Protein AF-A0A160VSU5-F1 (afdb_monomer_lite)

Secondary structure (DSSP, 8-state):
-HHHHHHHHHHHHHHHHHHHHHHHHHHHHHHHHHHS-PPP-TTHHHHHHHHHHHHHHHHHHHHTSSSHHHHHHHHHHHHHHHHHHHHHHHHHHHHHHHHHTTTSTTTHHHHHHHHHHHHHHHHHHHHHHHHHHHH---HHHHHHHHHHHHHHHTTHHHHTT-TT---TT-HHHHHHHHHHHHHHHHHHHHHHHHHH-TTSS--

pLDDT: mean 70.02, std 12.75, range [43.47, 95.31]

Sequence (203 aa):
MIRELLLLILLYSFKLIISLFGFMVRIFLIPLKKTIDLPENRRKTIEALIEIVRYILAVILAVKISGILRAFLVFLGFNSGVSLGKRTIYSAHDISVLRKHREDKLLGPFAALSTVMTIVEVSIFVALTLASKVLTPSTTILHYWILGLAYGVAYLAVSYGNLGVLQRNSLFLLIFFGIKTGKAKAEEVSQRLSRKLPGLFLR

Foldseek 3Di:
DVLLVVLVVVLVVVVVVVVVVLVVLVVVCVVLLVLFDFAAQPCVVVVVVLVVVQQVVLQVLLVPDPDPVVSVLLSVLLQLLLVLLLLLLQLVLQLVVLVVVPPPVVSVVLSVVSVVVNVVVSVVSVVSVVVSCVVPVPPSSVVSNPVSNVSSPVCNVRSVPTSNSHPSSSPSVSVVRSVVSVVVVVVVVVVVVCVVCVPPPPD

Organism: NCBI:txid54262

Structure (mmCIF, N/CA/C/O backbone):
data_AF-A0A160VSU5-F1
#
_entry.id   AF-A0A160VSU5-F1
#
loop_
_atom_site.group_PDB
_atom_site.id
_atom_site.type_symbol
_atom_site.label_atom_id
_atom_site.label_alt_id
_atom_site.label_comp_id
_atom_site.label_asym_id
_atom_site.label_entity_id
_atom_site.label_seq_id
_atom_site.pdbx_PDB_ins_code
_atom_site.Cartn_x
_atom_site.Cartn_y
_atom_site.Cartn_z
_atom_site.occupancy
_atom_site.B_iso_or_equiv
_atom_site.auth_seq_id
_atom_site.auth_comp_id
_atom_site.auth_asym_id
_atom_site.auth_atom_id
_atom_site.pdbx_PDB_model_num
ATOM 1 N N . MET A 1 1 ? -1.509 2.640 33.023 1.00 53.53 1 MET A N 1
ATOM 2 C CA . MET A 1 1 ? -1.265 3.891 32.265 1.00 53.53 1 MET A CA 1
ATOM 3 C C . MET A 1 1 ? 0.166 4.048 31.737 1.00 53.53 1 MET A C 1
ATOM 5 O O . MET A 1 1 ? 0.338 4.270 30.545 1.00 53.53 1 MET A O 1
ATOM 9 N N . ILE A 1 2 ? 1.203 3.957 32.583 1.00 57.09 2 ILE A N 1
ATOM 10 C CA . ILE A 1 2 ? 2.611 4.139 32.157 1.00 57.09 2 ILE A CA 1
ATOM 11 C C . ILE A 1 2 ? 3.061 3.054 31.165 1.00 57.09 2 ILE A C 1
ATOM 13 O O . ILE A 1 2 ? 3.771 3.339 30.204 1.00 57.09 2 ILE A O 1
ATOM 17 N N . ARG A 1 3 ? 2.595 1.814 31.358 1.00 51.91 3 ARG A N 1
ATOM 18 C CA . ARG A 1 3 ? 2.920 0.671 30.497 1.00 51.91 3 ARG A CA 1
ATOM 19 C C . ARG A 1 3 ? 2.325 0.817 29.093 1.00 51.91 3 ARG A C 1
ATOM 21 O O . ARG A 1 3 ? 3.021 0.570 28.115 1.00 51.91 3 ARG A O 1
ATOM 28 N N . GLU A 1 4 ? 1.072 1.261 28.982 1.00 52.03 4 GLU A N 1
ATOM 29 C CA . GLU A 1 4 ? 0.411 1.530 27.698 1.00 52.03 4 GLU A CA 1
ATOM 30 C C . GLU A 1 4 ? 1.092 2.686 26.953 1.00 52.03 4 GLU A C 1
ATOM 32 O O . GLU A 1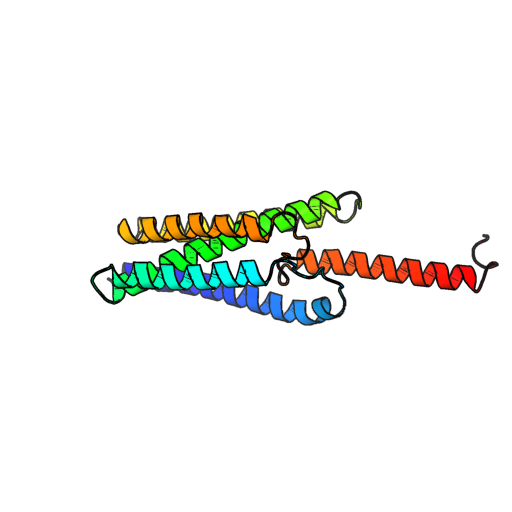 4 ? 1.248 2.631 25.733 1.00 52.03 4 GLU A O 1
ATOM 37 N N . LEU A 1 5 ? 1.553 3.704 27.687 1.00 58.12 5 LEU A N 1
ATOM 38 C CA . LEU A 1 5 ? 2.245 4.863 27.124 1.00 58.12 5 LEU A CA 1
ATOM 39 C C . LEU A 1 5 ? 3.633 4.493 26.573 1.00 58.12 5 LEU A C 1
ATOM 41 O O . LEU A 1 5 ? 3.959 4.847 25.442 1.00 58.12 5 LEU A O 1
ATOM 45 N N . LEU A 1 6 ? 4.413 3.705 27.322 1.00 63.56 6 LEU A N 1
ATOM 46 C CA . LEU A 1 6 ? 5.709 3.166 26.883 1.00 63.56 6 LEU A CA 1
ATOM 47 C C . LEU A 1 6 ? 5.585 2.316 25.615 1.00 63.56 6 LEU A C 1
ATOM 49 O O . LEU A 1 6 ? 6.428 2.391 24.724 1.00 63.56 6 LEU A O 1
ATOM 53 N N . LEU A 1 7 ? 4.509 1.541 25.505 1.00 59.22 7 LEU A N 1
ATOM 54 C CA . LEU A 1 7 ? 4.263 0.694 24.343 1.00 59.22 7 LEU A CA 1
ATOM 55 C C . LEU A 1 7 ? 3.821 1.472 23.116 1.00 59.22 7 LEU A C 1
ATOM 57 O O . LEU A 1 7 ? 4.278 1.173 22.016 1.00 59.22 7 LEU A O 1
ATOM 61 N N . LEU A 1 8 ? 2.983 2.491 23.296 1.00 57.88 8 LEU A N 1
ATOM 62 C CA . LEU A 1 8 ? 2.662 3.429 22.226 1.00 57.88 8 LEU A CA 1
ATOM 63 C C . LEU A 1 8 ? 3.927 4.123 21.719 1.00 57.88 8 LEU A C 1
ATOM 65 O O . LEU A 1 8 ? 4.133 4.176 20.510 1.00 57.88 8 LEU A O 1
ATOM 69 N N . ILE A 1 9 ? 4.805 4.573 22.619 1.00 66.81 9 ILE A N 1
ATOM 70 C CA . ILE A 1 9 ? 6.084 5.193 22.254 1.00 66.81 9 ILE A CA 1
ATOM 71 C C . ILE A 1 9 ? 6.968 4.208 21.484 1.00 66.81 9 ILE A C 1
ATOM 73 O O . ILE A 1 9 ? 7.468 4.564 20.418 1.00 66.81 9 ILE A O 1
ATOM 77 N N . LEU A 1 10 ? 7.125 2.968 21.959 1.00 68.75 10 LEU A N 1
ATOM 78 C CA . LEU A 1 10 ? 7.919 1.935 21.283 1.00 68.75 10 LEU A CA 1
ATOM 79 C C . LEU A 1 10 ? 7.371 1.631 19.876 1.00 68.75 10 LEU A C 1
ATOM 81 O O . LEU A 1 10 ? 8.110 1.565 18.898 1.00 68.75 10 LEU A O 1
ATOM 85 N N . LEU A 1 11 ? 6.053 1.494 19.744 1.00 60.62 11 LEU A N 1
ATOM 86 C CA . LEU A 1 11 ? 5.414 1.145 18.476 1.00 60.62 11 LEU A CA 1
ATOM 87 C C . LEU A 1 11 ? 5.487 2.302 17.471 1.00 60.62 11 LEU A C 1
ATOM 89 O O . LEU A 1 11 ? 5.790 2.090 16.294 1.00 60.62 11 LEU A O 1
ATOM 93 N N . TYR A 1 12 ? 5.276 3.537 17.932 1.00 65.00 12 TYR A N 1
ATOM 94 C CA . TYR A 1 12 ? 5.434 4.722 17.093 1.00 65.00 12 TYR A CA 1
ATOM 95 C C . TYR A 1 12 ? 6.891 4.997 16.729 1.00 65.00 12 TYR A C 1
ATOM 97 O O . TYR A 1 12 ? 7.134 5.439 15.611 1.00 65.00 12 TYR A O 1
ATOM 105 N N . SER A 1 13 ? 7.857 4.689 17.596 1.00 68.44 13 SER A N 1
ATOM 106 C CA . SER A 1 13 ? 9.284 4.814 17.268 1.00 68.44 13 SER A CA 1
ATOM 107 C C . SER A 1 13 ? 9.728 3.764 16.248 1.00 68.44 13 SER A C 1
ATOM 109 O O . SER A 1 13 ? 10.373 4.130 15.269 1.00 68.44 13 SER A O 1
ATOM 111 N N . PHE A 1 14 ? 9.284 2.506 16.349 1.00 65.75 14 PHE A N 1
ATOM 112 C CA . PHE A 1 14 ? 9.489 1.523 15.273 1.00 65.75 14 PHE A CA 1
ATOM 113 C C . PHE A 1 14 ? 8.859 1.975 13.952 1.00 65.75 14 PHE A C 1
ATOM 115 O O . PHE A 1 14 ? 9.492 1.906 12.897 1.00 65.75 14 PHE A O 1
ATOM 122 N N . LYS A 1 15 ? 7.627 2.494 13.996 1.00 61.41 15 LYS A N 1
ATOM 123 C CA . LYS A 1 15 ? 6.953 3.033 12.810 1.00 61.41 15 LYS A CA 1
ATOM 124 C C . LYS A 1 15 ? 7.707 4.229 12.222 1.00 61.41 15 LYS A C 1
ATOM 126 O O . LYS A 1 15 ? 7.808 4.332 11.001 1.00 61.41 15 LYS A O 1
ATOM 131 N N . LEU A 1 16 ? 8.249 5.102 13.071 1.00 63.94 16 LEU A N 1
ATOM 132 C CA . LEU A 1 16 ? 9.075 6.239 12.675 1.00 63.94 16 LEU A CA 1
ATOM 133 C C . LEU A 1 16 ? 10.351 5.757 11.979 1.00 63.94 16 LEU A C 1
ATOM 135 O O . LEU A 1 16 ? 10.638 6.228 10.887 1.00 63.94 16 LEU A O 1
ATOM 139 N N . ILE A 1 17 ? 11.063 4.782 12.550 1.00 67.75 17 ILE A N 1
ATOM 140 C CA . ILE A 1 17 ? 12.290 4.214 11.970 1.00 67.75 17 ILE A CA 1
ATOM 141 C C . ILE A 1 17 ? 12.007 3.601 10.595 1.00 67.75 17 ILE A C 1
ATOM 143 O O . ILE A 1 17 ? 12.695 3.923 9.630 1.00 67.75 17 ILE A O 1
ATOM 147 N N . ILE A 1 18 ? 10.955 2.784 10.468 1.00 60.50 18 ILE A N 1
ATOM 148 C CA . ILE A 1 18 ? 10.550 2.197 9.179 1.00 60.50 18 ILE A CA 1
ATOM 149 C C . ILE A 1 18 ? 10.178 3.299 8.177 1.00 60.50 18 ILE A C 1
ATOM 151 O O . ILE A 1 18 ? 10.549 3.232 7.005 1.00 60.50 18 ILE A O 1
ATOM 155 N N . SER A 1 19 ? 9.468 4.337 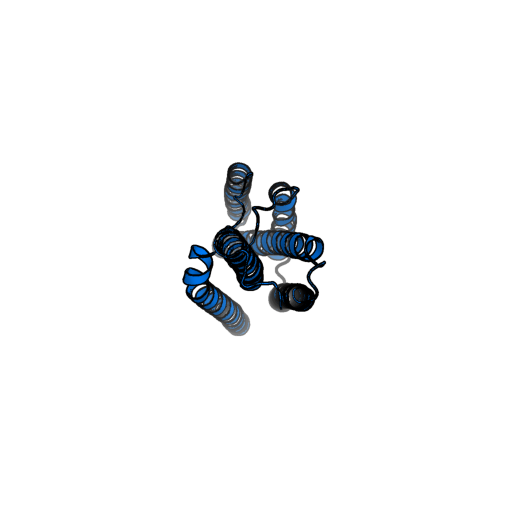8.626 1.00 55.44 19 SER A N 1
ATOM 156 C CA . SER A 1 19 ? 9.091 5.473 7.782 1.00 55.44 19 SER A CA 1
ATOM 157 C C . SER A 1 19 ? 10.307 6.280 7.319 1.00 55.44 19 SER A C 1
ATOM 159 O O . SER A 1 19 ? 10.370 6.656 6.150 1.00 55.44 19 SER A O 1
ATOM 161 N N . LEU A 1 20 ? 11.277 6.525 8.204 1.00 60.12 20 LEU A N 1
ATOM 162 C CA . LEU A 1 20 ? 12.527 7.226 7.903 1.00 60.12 20 LEU A CA 1
ATOM 163 C C . LEU A 1 20 ? 13.389 6.416 6.938 1.00 60.12 20 LEU A C 1
ATOM 165 O O . LEU A 1 20 ? 13.871 6.959 5.947 1.00 60.12 20 LEU A O 1
ATOM 169 N N . PHE A 1 21 ? 13.510 5.107 7.161 1.00 62.09 21 PHE A N 1
ATOM 170 C CA . PHE A 1 21 ? 14.204 4.210 6.243 1.00 62.09 21 PHE A CA 1
ATOM 171 C C . PHE A 1 21 ? 13.530 4.202 4.863 1.00 62.09 21 PHE A C 1
ATOM 173 O O . PHE A 1 21 ? 14.187 4.395 3.842 1.00 62.09 21 PHE A O 1
ATOM 180 N N . GLY A 1 22 ? 12.199 4.093 4.818 1.00 56.59 22 GLY A N 1
ATOM 181 C CA . GLY A 1 22 ? 11.431 4.187 3.576 1.00 56.59 22 GLY A CA 1
ATOM 182 C C . GLY A 1 22 ? 11.574 5.542 2.872 1.00 56.59 22 GLY A C 1
ATOM 183 O O . GLY A 1 22 ? 11.573 5.600 1.642 1.00 56.59 22 GLY A O 1
ATOM 184 N N . PHE A 1 23 ? 11.722 6.634 3.625 1.00 54.22 23 PHE A N 1
ATOM 185 C CA . PHE A 1 23 ? 11.984 7.969 3.089 1.00 54.22 23 PHE A CA 1
ATOM 186 C C . PHE A 1 23 ? 13.402 8.096 2.514 1.00 54.22 23 PHE A C 1
ATOM 188 O O . PHE A 1 23 ? 13.557 8.591 1.399 1.00 54.22 23 PHE A O 1
ATOM 195 N N . MET A 1 24 ? 14.420 7.572 3.202 1.00 57.94 24 MET A N 1
ATOM 196 C CA . MET A 1 24 ? 15.797 7.519 2.692 1.00 57.94 24 MET A CA 1
ATOM 197 C C . MET A 1 24 ? 15.884 6.711 1.396 1.00 57.94 24 MET A C 1
ATOM 199 O O . MET A 1 24 ? 16.458 7.177 0.412 1.00 57.94 24 MET A O 1
ATOM 203 N N . VAL A 1 25 ? 15.231 5.545 1.359 1.00 59.62 25 VAL A N 1
ATOM 204 C CA . VAL A 1 25 ? 15.109 4.728 0.146 1.00 59.62 25 VAL A CA 1
ATOM 205 C C . VAL A 1 25 ? 14.426 5.522 -0.972 1.00 59.62 25 VAL A C 1
ATOM 207 O O . VAL A 1 25 ? 14.903 5.503 -2.102 1.00 59.62 25 VAL A O 1
ATOM 210 N N . ARG A 1 26 ? 13.363 6.293 -0.689 1.00 58.09 26 ARG A N 1
ATOM 211 C CA . ARG A 1 26 ? 12.733 7.158 -1.707 1.00 58.09 26 ARG A CA 1
ATOM 212 C C . ARG A 1 26 ? 13.699 8.184 -2.281 1.00 58.09 26 ARG A C 1
ATOM 214 O O . ARG A 1 26 ? 13.686 8.338 -3.496 1.00 58.09 26 ARG A O 1
ATOM 221 N N . ILE A 1 27 ? 14.496 8.860 -1.450 1.00 64.06 27 ILE A N 1
ATOM 222 C CA . ILE A 1 27 ? 15.466 9.870 -1.903 1.00 64.06 27 ILE A CA 1
ATOM 223 C C . ILE A 1 27 ? 16.521 9.227 -2.805 1.00 64.06 27 ILE A C 1
ATOM 225 O O . ILE A 1 27 ? 16.746 9.703 -3.917 1.00 64.06 27 ILE A O 1
ATOM 229 N N . PHE A 1 28 ? 17.099 8.104 -2.373 1.00 61.34 28 PHE A N 1
ATOM 230 C CA . PHE A 1 28 ? 18.093 7.361 -3.153 1.00 61.34 28 PHE A CA 1
ATOM 231 C C . PHE A 1 28 ? 17.561 6.877 -4.507 1.00 61.34 28 PHE A C 1
ATOM 233 O O . PHE A 1 28 ? 18.313 6.743 -5.468 1.00 61.34 28 PHE A O 1
ATOM 240 N N . LEU A 1 29 ? 16.254 6.636 -4.602 1.00 59.72 29 LEU A N 1
ATOM 241 C CA . LEU A 1 29 ? 15.605 6.127 -5.806 1.00 59.72 29 LEU A CA 1
ATOM 242 C C . LEU A 1 29 ? 15.160 7.209 -6.799 1.00 59.72 29 LEU A C 1
ATOM 244 O O . LEU A 1 29 ? 14.802 6.866 -7.926 1.00 59.72 29 LEU A O 1
ATOM 248 N N . ILE A 1 30 ? 15.191 8.495 -6.429 1.00 66.50 30 ILE A N 1
ATOM 249 C CA . ILE A 1 30 ? 14.877 9.620 -7.331 1.00 66.50 30 ILE A CA 1
ATOM 250 C C . ILE A 1 30 ? 15.722 9.589 -8.620 1.00 66.50 30 ILE A C 1
ATOM 252 O O . ILE A 1 30 ? 15.123 9.661 -9.697 1.00 66.50 30 ILE A O 1
ATOM 256 N N . PRO A 1 31 ? 17.067 9.464 -8.567 1.00 62.53 31 PRO A N 1
ATOM 257 C CA . PRO A 1 31 ? 17.886 9.441 -9.778 1.00 62.53 31 PRO A CA 1
ATOM 258 C C . PRO A 1 31 ? 17.585 8.234 -10.672 1.00 62.53 31 PRO A C 1
ATOM 260 O O . PRO A 1 31 ? 17.442 8.417 -11.879 1.00 62.53 31 PRO A O 1
ATOM 263 N N . LEU A 1 32 ? 17.384 7.037 -10.098 1.00 60.00 32 LEU A N 1
ATOM 264 C CA . LEU A 1 32 ? 17.012 5.841 -10.868 1.00 60.00 32 LEU A CA 1
ATOM 265 C C . LEU A 1 32 ? 15.651 6.008 -11.557 1.00 60.00 32 LEU A C 1
ATOM 267 O O . LEU A 1 32 ? 15.475 5.597 -12.699 1.00 60.00 32 LEU A O 1
ATOM 271 N N . LYS A 1 33 ? 14.684 6.651 -10.896 1.00 61.12 33 LYS A N 1
ATOM 272 C CA . LYS A 1 33 ? 13.336 6.856 -11.447 1.00 61.12 33 LYS A CA 1
ATOM 273 C C . LYS A 1 33 ? 13.316 7.639 -12.755 1.00 61.12 33 LYS A C 1
ATOM 275 O O . LYS A 1 33 ? 12.422 7.419 -13.561 1.00 61.12 33 LYS A O 1
ATOM 280 N N . LYS A 1 34 ? 14.257 8.569 -12.946 1.00 62.91 34 LYS A N 1
ATOM 281 C CA . LYS A 1 34 ? 14.353 9.379 -14.171 1.00 62.91 34 LYS A CA 1
ATOM 282 C C . LYS A 1 34 ? 14.941 8.612 -15.351 1.00 62.91 34 LYS A C 1
ATOM 284 O O . LYS A 1 34 ? 14.746 9.025 -16.486 1.00 62.91 34 LYS A O 1
ATOM 289 N N . THR A 1 35 ? 15.688 7.543 -15.098 1.00 59.16 35 THR A N 1
ATOM 290 C CA . THR A 1 35 ? 16.434 6.820 -16.138 1.00 59.16 35 THR A CA 1
ATOM 291 C C . THR A 1 35 ? 15.681 5.615 -16.694 1.00 59.16 35 THR A C 1
ATOM 293 O O . THR A 1 35 ? 16.158 4.993 -17.642 1.00 59.16 35 THR A O 1
ATOM 296 N N . ILE A 1 36 ? 14.543 5.270 -16.092 1.00 62.53 36 ILE A N 1
ATOM 297 C CA . ILE A 1 36 ? 13.880 3.982 -16.257 1.00 62.53 36 ILE A CA 1
ATOM 298 C C . ILE A 1 36 ? 12.469 4.168 -16.809 1.00 62.53 36 ILE A C 1
ATOM 300 O O . ILE A 1 36 ? 11.640 4.822 -16.173 1.00 62.53 36 ILE A O 1
ATOM 304 N N . ASP A 1 37 ? 12.173 3.494 -17.922 1.00 64.25 37 ASP A N 1
ATOM 305 C CA . ASP A 1 37 ? 10.811 3.377 -18.441 1.00 64.25 37 ASP A CA 1
ATOM 306 C C . ASP A 1 37 ? 10.005 2.376 -17.604 1.00 64.25 37 ASP A C 1
ATOM 308 O O . ASP A 1 37 ? 10.095 1.155 -17.758 1.00 64.25 37 ASP A O 1
ATOM 312 N N . LEU A 1 38 ? 9.219 2.912 -16.669 1.00 67.00 38 LEU A N 1
ATOM 313 C CA . LEU A 1 38 ? 8.239 2.154 -15.895 1.00 67.00 38 LEU A CA 1
ATOM 314 C C . LEU A 1 38 ? 6.898 2.132 -16.643 1.00 67.00 38 LEU A C 1
ATOM 316 O O . LEU A 1 38 ? 6.410 3.198 -17.020 1.00 67.00 38 LEU A O 1
ATOM 320 N N . PRO A 1 39 ? 6.249 0.963 -16.791 1.00 68.69 39 PRO A N 1
ATOM 321 C CA . PRO A 1 39 ? 4.933 0.881 -17.415 1.00 68.69 39 PRO A CA 1
ATOM 322 C C . PRO A 1 39 ? 3.905 1.759 -16.684 1.00 68.69 39 PRO A C 1
ATOM 324 O O . PRO A 1 39 ? 3.888 1.846 -15.451 1.00 68.69 39 PRO A O 1
ATOM 327 N N . GLU A 1 40 ? 3.033 2.422 -17.443 1.00 72.62 40 GLU A N 1
ATOM 328 C CA . GLU A 1 40 ? 2.003 3.295 -16.881 1.00 72.62 40 GLU A CA 1
ATOM 329 C C . GLU A 1 40 ? 0.852 2.510 -16.241 1.00 72.62 40 GLU A C 1
ATOM 331 O O . GLU A 1 40 ? 0.404 1.474 -16.741 1.00 72.62 40 GLU A O 1
ATOM 336 N N . ASN A 1 41 ? 0.343 3.022 -15.115 1.00 78.44 41 ASN A N 1
ATOM 337 C CA . ASN A 1 41 ? -0.800 2.435 -14.423 1.00 78.44 41 ASN A CA 1
ATOM 338 C C . ASN A 1 41 ? -2.101 2.749 -15.178 1.00 78.44 41 ASN A C 1
ATOM 340 O O . ASN A 1 41 ? -2.661 3.838 -15.042 1.00 78.44 41 ASN A O 1
ATOM 344 N N . ARG A 1 42 ? -2.630 1.756 -15.899 1.00 80.25 42 ARG A N 1
ATOM 345 C CA . ARG A 1 42 ? -3.872 1.884 -16.682 1.00 80.25 42 ARG A CA 1
ATOM 346 C C . ARG A 1 42 ? -5.152 1.978 -15.845 1.00 80.25 42 ARG A C 1
ATOM 348 O O . ARG A 1 42 ? -6.192 2.359 -16.366 1.00 80.25 42 ARG A O 1
ATOM 355 N N . ARG A 1 43 ? -5.103 1.642 -14.551 1.00 84.19 43 ARG A N 1
ATOM 356 C CA . ARG A 1 43 ? -6.263 1.606 -13.637 1.00 84.19 43 ARG A CA 1
ATOM 357 C C . ARG A 1 43 ? -6.190 2.673 -12.542 1.00 84.19 43 ARG A C 1
ATOM 359 O O . ARG A 1 43 ? -6.786 2.508 -11.481 1.00 84.19 43 ARG A O 1
ATOM 366 N N . LYS A 1 44 ? -5.502 3.788 -12.804 1.00 84.06 44 LYS A N 1
ATOM 367 C CA . LYS A 1 44 ? -5.336 4.896 -11.847 1.00 84.06 44 LYS A CA 1
ATOM 368 C C . LYS A 1 44 ? -6.672 5.438 -11.320 1.00 84.06 44 LYS A C 1
ATOM 370 O O . LYS A 1 44 ? -6.786 5.727 -10.135 1.00 84.06 44 LYS A O 1
ATOM 375 N N . THR A 1 45 ? -7.695 5.516 -12.171 1.00 86.19 45 THR A N 1
ATOM 376 C CA . THR A 1 45 ? -9.042 5.967 -11.781 1.00 86.19 45 THR A CA 1
ATOM 377 C C . THR A 1 45 ? -9.719 4.998 -10.810 1.00 86.19 45 THR A C 1
ATOM 379 O O . THR A 1 45 ? -10.337 5.427 -9.841 1.00 86.19 45 THR A O 1
ATOM 382 N N . ILE A 1 46 ? -9.559 3.687 -11.024 1.00 86.75 46 ILE A N 1
ATOM 383 C CA . ILE A 1 46 ? -10.101 2.652 -10.130 1.00 86.75 46 ILE A CA 1
ATOM 384 C C . ILE A 1 46 ? -9.370 2.695 -8.785 1.00 86.75 46 ILE A C 1
ATOM 386 O O . ILE A 1 46 ? -10.005 2.628 -7.736 1.00 86.75 46 ILE A O 1
ATOM 390 N N . GLU A 1 47 ? -8.045 2.862 -8.805 1.00 87.69 47 GLU A N 1
ATOM 391 C CA . GLU A 1 47 ? -7.252 3.027 -7.584 1.00 87.69 47 GLU A CA 1
ATOM 392 C C . GLU A 1 47 ? -7.711 4.245 -6.770 1.00 87.69 47 GLU A C 1
ATOM 394 O O . GLU A 1 47 ? -7.913 4.126 -5.561 1.00 87.69 47 GLU A O 1
ATOM 399 N N . ALA A 1 48 ? -7.938 5.383 -7.433 1.00 88.44 48 ALA A N 1
ATOM 400 C CA . ALA A 1 48 ? -8.435 6.598 -6.793 1.00 88.44 48 ALA A CA 1
ATOM 401 C C . ALA A 1 48 ? -9.828 6.397 -6.178 1.00 88.44 48 ALA A C 1
ATOM 403 O O . ALA A 1 48 ? -10.062 6.809 -5.044 1.00 88.44 48 ALA A O 1
ATOM 404 N N . LEU A 1 49 ? -10.736 5.711 -6.881 1.00 91.94 49 LEU A N 1
ATOM 405 C CA . LEU A 1 49 ? -12.068 5.404 -6.361 1.00 91.94 49 LEU A CA 1
ATOM 406 C C . LEU A 1 49 ? -11.992 4.537 -5.094 1.00 91.94 49 LEU A C 1
ATOM 408 O O . LEU A 1 49 ? -12.620 4.862 -4.089 1.00 91.94 49 LEU A O 1
ATOM 412 N N . ILE A 1 50 ? -11.178 3.477 -5.110 1.00 91.69 50 ILE A N 1
ATOM 413 C CA . ILE A 1 50 ? -10.971 2.603 -3.943 1.00 91.69 50 ILE A CA 1
ATOM 414 C C . ILE A 1 50 ? -10.342 3.386 -2.779 1.00 91.69 50 ILE A C 1
ATOM 416 O O . ILE A 1 50 ? -10.685 3.148 -1.620 1.00 91.69 50 ILE A O 1
ATOM 420 N N . GLU A 1 51 ? -9.450 4.342 -3.045 1.00 91.25 51 GLU A N 1
ATOM 421 C CA . GLU A 1 51 ? -8.880 5.205 -2.003 1.00 91.25 51 GLU A CA 1
ATOM 422 C C . GLU A 1 51 ? -9.898 6.175 -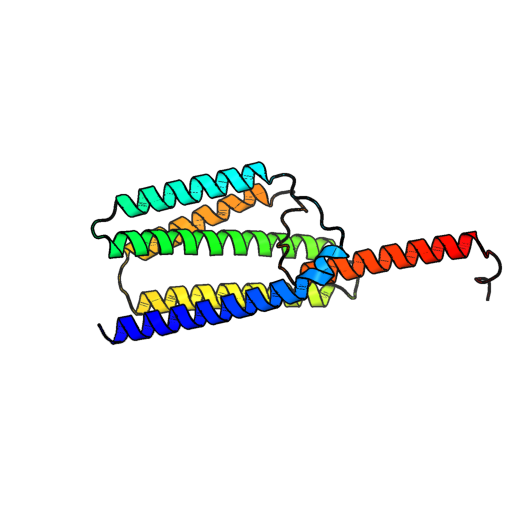1.398 1.00 91.25 51 GLU A C 1
ATOM 424 O O . GLU A 1 51 ? -9.911 6.356 -0.179 1.00 91.25 51 GLU A O 1
ATOM 429 N N . ILE A 1 52 ? -10.775 6.761 -2.211 1.00 93.38 52 ILE A N 1
ATOM 430 C CA . ILE A 1 52 ? -11.851 7.637 -1.731 1.00 93.38 52 ILE A CA 1
ATOM 431 C C . ILE A 1 52 ? -12.816 6.837 -0.852 1.00 93.38 52 ILE A C 1
ATOM 433 O O . ILE A 1 52 ? -13.078 7.216 0.291 1.00 93.38 52 ILE A O 1
ATOM 437 N N . VAL A 1 53 ? -13.280 5.685 -1.347 1.00 94.25 53 VAL A N 1
ATOM 438 C CA . VAL A 1 53 ? -14.196 4.794 -0.621 1.00 94.25 53 VAL A CA 1
ATOM 439 C C . VAL A 1 53 ? -13.580 4.344 0.707 1.00 94.25 53 VAL A C 1
ATOM 441 O O . VAL A 1 53 ? -14.265 4.361 1.729 1.00 94.25 53 VAL A O 1
ATOM 444 N N . ARG A 1 54 ? -12.271 4.055 0.742 1.00 94.38 54 ARG A N 1
ATOM 445 C CA . ARG A 1 54 ? -11.540 3.731 1.978 1.00 94.38 54 ARG A CA 1
ATOM 446 C C . ARG A 1 54 ? -11.709 4.812 3.041 1.00 94.38 54 ARG A C 1
ATOM 448 O O . ARG A 1 54 ? -12.024 4.490 4.183 1.00 94.38 54 ARG A O 1
ATOM 455 N N . TYR A 1 55 ? -11.444 6.072 2.698 1.00 93.19 55 TYR A N 1
ATOM 456 C CA . TYR A 1 55 ? -11.491 7.159 3.677 1.00 93.19 55 TYR A CA 1
ATOM 457 C C . TYR A 1 55 ? -12.915 7.439 4.150 1.00 93.19 55 TYR A C 1
ATOM 459 O O . TYR A 1 55 ? -13.118 7.648 5.345 1.00 93.19 55 TYR A O 1
ATOM 467 N N . ILE A 1 56 ? -13.897 7.357 3.250 1.00 95.31 56 ILE A N 1
ATOM 468 C CA . ILE A 1 56 ? -15.317 7.472 3.603 1.00 95.31 56 ILE A CA 1
ATOM 469 C C . ILE A 1 56 ? -15.701 6.379 4.608 1.00 95.31 56 ILE A C 1
ATOM 471 O O . ILE A 1 56 ? -16.227 6.687 5.677 1.00 95.31 56 ILE A O 1
ATOM 475 N N . LEU A 1 57 ? -15.370 5.114 4.323 1.00 94.25 57 LEU A N 1
ATOM 476 C CA . LEU A 1 57 ? -15.601 4.003 5.250 1.00 94.25 57 LEU A CA 1
ATOM 477 C C . LEU A 1 57 ? -14.896 4.226 6.589 1.00 94.25 57 LEU A C 1
ATOM 479 O O . LEU A 1 57 ? -15.520 4.064 7.631 1.00 94.25 57 LEU A O 1
ATOM 483 N N . ALA A 1 58 ? -13.631 4.643 6.584 1.00 92.00 58 ALA A N 1
ATOM 484 C CA . ALA A 1 58 ? -12.881 4.888 7.812 1.00 92.00 58 ALA A CA 1
ATOM 485 C C . ALA A 1 58 ? -13.559 5.934 8.714 1.00 92.00 58 ALA A C 1
ATOM 487 O O . ALA A 1 58 ? -13.637 5.735 9.926 1.00 92.00 58 ALA A O 1
ATOM 488 N N . VAL A 1 59 ? -14.070 7.024 8.129 1.00 94.06 59 VAL A N 1
ATOM 489 C CA . VAL A 1 59 ? -14.801 8.071 8.861 1.00 94.06 59 VAL A CA 1
ATOM 490 C C . VAL A 1 59 ? -16.134 7.538 9.385 1.00 94.06 59 VAL A C 1
ATOM 492 O O . VAL A 1 59 ? -16.425 7.706 10.567 1.00 94.06 59 VAL A O 1
ATOM 495 N N . ILE A 1 60 ? -16.913 6.835 8.555 1.00 94.50 60 ILE A N 1
ATOM 496 C CA . ILE A 1 60 ? -18.194 6.238 8.970 1.00 94.50 60 ILE A CA 1
ATOM 497 C C . ILE A 1 60 ? -17.996 5.288 10.157 1.00 94.50 60 ILE A C 1
ATOM 499 O O . ILE A 1 60 ? -18.760 5.327 11.120 1.00 94.50 60 ILE A O 1
ATOM 503 N N . LEU A 1 61 ? -16.970 4.436 10.106 1.00 91.69 61 LEU A N 1
ATOM 504 C CA . LEU A 1 61 ? -16.668 3.483 11.174 1.00 91.69 61 LEU A CA 1
ATOM 505 C C . LEU A 1 61 ? -16.211 4.198 12.455 1.00 91.69 61 LEU A C 1
ATOM 507 O O . LEU A 1 61 ? -16.580 3.775 13.547 1.00 91.69 61 LEU A O 1
ATOM 511 N N . ALA A 1 62 ? -15.460 5.296 12.335 1.00 88.75 62 ALA A N 1
ATOM 512 C CA . ALA A 1 62 ? -15.006 6.083 13.478 1.00 88.75 62 ALA A CA 1
ATOM 513 C C . ALA A 1 62 ? -16.157 6.818 14.187 1.00 88.75 62 ALA A C 1
ATOM 515 O O . ALA A 1 62 ? -16.227 6.789 15.412 1.00 88.75 62 ALA A O 1
ATOM 516 N N . VAL A 1 63 ? -17.085 7.425 13.436 1.00 92.75 63 VAL A N 1
ATOM 517 C CA . VAL A 1 63 ? -18.226 8.181 13.997 1.00 92.75 63 VAL A CA 1
ATOM 518 C C . VAL A 1 63 ? -19.217 7.272 14.737 1.00 92.75 63 VAL A C 1
ATOM 520 O O . VAL A 1 63 ? -19.875 7.710 15.675 1.00 92.75 63 VAL A O 1
ATOM 523 N N . LYS A 1 64 ? -19.291 5.984 14.375 1.00 89.81 64 LYS A N 1
ATOM 524 C CA . LYS A 1 64 ? -20.135 4.988 15.062 1.00 89.81 64 LYS A CA 1
ATOM 525 C C . LYS A 1 64 ? -19.632 4.589 16.454 1.00 89.81 64 LYS A C 1
ATOM 527 O O . LYS A 1 64 ? -20.325 3.857 17.158 1.00 89.81 64 LYS A O 1
ATOM 532 N N . ILE A 1 65 ? -18.434 5.016 16.848 1.00 85.75 65 ILE A N 1
ATOM 533 C CA . ILE A 1 65 ? -17.805 4.627 18.109 1.00 85.75 65 ILE A CA 1
ATOM 534 C C . ILE A 1 65 ? -17.866 5.784 19.098 1.00 85.75 65 ILE A C 1
ATOM 536 O O . ILE A 1 65 ? -17.451 6.902 18.802 1.00 85.75 65 ILE A O 1
ATOM 540 N N . SER A 1 66 ? -18.347 5.500 20.308 1.00 83.75 66 SER A N 1
ATOM 541 C CA . SER A 1 66 ? -18.371 6.483 21.384 1.00 83.75 66 SER A CA 1
ATOM 542 C C . SER A 1 66 ? -16.963 6.760 21.924 1.00 83.75 66 SER A C 1
ATOM 544 O O . SER A 1 66 ? -16.163 5.853 22.180 1.00 83.75 66 SER A O 1
ATOM 546 N N . GLY A 1 67 ? -16.675 8.047 22.122 1.00 83.06 67 GLY A N 1
ATOM 547 C CA . GLY A 1 67 ? -15.404 8.537 22.648 1.00 83.06 67 GLY A CA 1
ATOM 548 C C . GLY A 1 67 ? -14.385 8.867 21.556 1.00 83.06 67 GLY A C 1
ATOM 549 O O . GLY A 1 67 ? -13.974 8.010 20.775 1.00 83.06 67 GLY A O 1
ATOM 550 N N . ILE A 1 68 ? -13.910 10.114 21.574 1.00 80.56 68 ILE A N 1
ATOM 551 C CA . ILE A 1 68 ? -12.991 10.691 20.576 1.00 80.56 68 ILE A CA 1
ATOM 552 C C . ILE A 1 68 ? -11.724 9.841 20.413 1.00 80.56 68 ILE A C 1
ATOM 554 O O . ILE A 1 68 ? -11.316 9.532 19.295 1.00 80.56 68 ILE A O 1
ATOM 558 N N . LEU A 1 69 ? -11.128 9.395 21.524 1.00 73.69 69 LEU A N 1
ATOM 559 C CA . LEU A 1 69 ? -9.911 8.584 21.490 1.00 73.69 69 LEU A CA 1
ATOM 560 C C . LEU A 1 69 ? -10.144 7.216 20.829 1.00 73.69 69 LEU A C 1
ATOM 562 O O . LEU A 1 69 ? -9.320 6.758 20.041 1.00 73.69 69 LEU A O 1
ATOM 566 N N . ARG A 1 70 ? -11.277 6.563 21.114 1.00 73.62 70 ARG A N 1
ATOM 567 C CA . ARG A 1 70 ? -11.615 5.261 20.518 1.00 73.62 70 ARG A CA 1
ATOM 568 C C . ARG A 1 70 ? -11.941 5.401 19.035 1.00 73.62 70 ARG A C 1
ATOM 570 O O . ARG A 1 70 ? -11.452 4.598 18.246 1.00 73.62 70 ARG A O 1
ATOM 577 N N . ALA A 1 71 ? -12.688 6.437 18.655 1.00 80.62 71 ALA A N 1
ATOM 578 C CA . ALA A 1 71 ? -12.963 6.769 17.260 1.00 80.62 71 ALA A CA 1
ATOM 579 C C . ALA A 1 71 ? -11.662 6.985 16.466 1.00 80.62 71 ALA A C 1
ATOM 581 O O . ALA A 1 71 ? -11.483 6.408 15.392 1.00 80.62 71 ALA A O 1
ATOM 582 N N . PHE A 1 72 ? -10.707 7.729 17.034 1.00 75.12 72 PHE A N 1
ATOM 583 C CA . PHE A 1 72 ? -9.396 7.948 16.422 1.00 75.12 72 PHE A CA 1
ATOM 584 C C . PHE A 1 72 ? -8.596 6.647 16.262 1.00 75.12 72 PHE A C 1
ATOM 586 O O . PHE A 1 72 ? -8.034 6.381 15.199 1.00 75.12 72 PHE A O 1
ATOM 593 N N . LEU A 1 73 ? -8.584 5.786 17.284 1.00 75.38 73 LEU A N 1
ATOM 594 C CA . LEU A 1 73 ? -7.913 4.485 17.213 1.00 75.38 73 LEU A CA 1
ATOM 595 C C . LEU A 1 73 ? -8.556 3.543 16.188 1.00 75.38 73 LEU A C 1
ATOM 597 O O . LEU A 1 73 ? -7.840 2.807 15.513 1.00 75.38 73 LEU A O 1
ATOM 601 N N . VAL A 1 74 ? -9.879 3.579 16.033 1.00 82.94 74 VAL A N 1
ATOM 602 C CA . VAL A 1 74 ? -10.603 2.808 15.012 1.00 82.94 74 VAL A CA 1
ATOM 603 C C . VAL A 1 74 ? -10.271 3.309 13.610 1.00 82.94 74 VAL A C 1
ATOM 605 O O . VAL A 1 74 ? -9.939 2.500 12.741 1.00 82.94 74 VAL A O 1
ATOM 608 N N . PHE A 1 75 ? -10.259 4.629 13.408 1.00 84.31 75 PHE A N 1
ATOM 609 C CA . PHE A 1 75 ? -9.835 5.242 12.150 1.00 84.31 75 PHE A CA 1
ATOM 610 C C . PHE A 1 75 ? -8.411 4.817 11.766 1.00 84.31 75 PHE A C 1
ATOM 612 O O . PHE A 1 75 ? -8.161 4.393 10.633 1.00 84.31 75 PHE A O 1
ATOM 619 N N . LEU A 1 76 ? -7.471 4.893 12.712 1.00 78.94 76 LEU A N 1
ATOM 620 C CA . LEU A 1 76 ? -6.086 4.483 12.491 1.00 78.94 76 LEU A CA 1
ATOM 621 C C . LEU A 1 76 ? -5.954 2.973 12.275 1.00 78.94 76 LEU A C 1
ATOM 623 O O . LEU A 1 76 ? -5.209 2.552 11.391 1.00 78.94 76 LEU A O 1
ATOM 627 N N . GLY A 1 77 ? -6.673 2.165 13.054 1.00 78.69 77 GLY A N 1
ATOM 628 C CA . GLY A 1 77 ? -6.670 0.708 12.958 1.00 78.69 77 GLY A CA 1
ATOM 629 C C . GLY A 1 77 ? -7.138 0.237 11.586 1.00 78.69 77 GLY A C 1
ATOM 630 O O . GLY A 1 77 ? -6.416 -0.496 10.912 1.00 78.69 77 GLY A O 1
ATOM 631 N N . PHE A 1 78 ? -8.287 0.731 11.123 1.00 87.12 78 PHE A N 1
ATOM 632 C CA . PHE A 1 78 ? -8.808 0.418 9.795 1.00 87.12 78 PHE A CA 1
ATOM 633 C C . PHE A 1 78 ? -7.831 0.835 8.687 1.00 87.12 78 PHE A C 1
ATOM 635 O O . PHE A 1 78 ? -7.419 0.001 7.882 1.00 87.12 78 PHE A O 1
ATOM 642 N N . ASN A 1 79 ? -7.378 2.096 8.672 1.00 84.62 79 ASN A N 1
ATOM 643 C CA . ASN A 1 79 ? -6.461 2.585 7.633 1.00 84.62 79 ASN A CA 1
ATOM 644 C C . ASN A 1 79 ? -5.108 1.858 7.633 1.00 84.62 79 ASN A C 1
ATOM 646 O O . ASN A 1 79 ? -4.521 1.640 6.568 1.00 84.62 79 ASN A O 1
ATOM 650 N N . SER A 1 80 ? -4.613 1.469 8.810 1.00 77.81 80 SER A N 1
ATOM 651 C CA . SER A 1 80 ? -3.410 0.647 8.956 1.00 77.81 80 SER A CA 1
ATOM 652 C C . SER A 1 80 ? -3.607 -0.735 8.328 1.00 77.81 80 SER A C 1
ATOM 654 O O . SER A 1 80 ? -2.784 -1.152 7.512 1.00 77.81 80 SER A O 1
ATOM 656 N N . GLY A 1 81 ? -4.731 -1.399 8.623 1.00 80.75 81 GLY A N 1
ATOM 657 C CA . GLY A 1 81 ? -5.096 -2.681 8.019 1.00 80.75 81 GLY A CA 1
ATOM 658 C C . GLY A 1 81 ? -5.176 -2.601 6.494 1.00 80.75 81 GLY A C 1
ATOM 659 O O . GLY A 1 81 ? -4.541 -3.397 5.803 1.00 80.75 81 GLY A O 1
ATOM 660 N N . VAL A 1 82 ? -5.861 -1.582 5.958 1.00 88.44 82 VAL A N 1
ATOM 661 C CA . VAL A 1 82 ? -5.959 -1.364 4.502 1.00 88.44 82 VAL A CA 1
ATOM 662 C C . VAL A 1 82 ? -4.590 -1.144 3.875 1.00 88.44 82 VAL A C 1
ATOM 664 O O . VAL A 1 82 ? -4.299 -1.693 2.815 1.00 88.44 82 VAL A O 1
ATOM 667 N N . SER A 1 83 ? -3.738 -0.345 4.519 1.00 81.56 83 SER A N 1
ATOM 668 C CA . SER A 1 83 ? -2.393 -0.058 4.016 1.00 81.56 83 SER A CA 1
ATOM 669 C C . SER A 1 83 ? -1.539 -1.320 3.952 1.00 81.56 83 SER A C 1
ATOM 671 O O . SER A 1 83 ? -0.836 -1.520 2.962 1.00 81.56 83 SER A O 1
ATOM 673 N N . LEU A 1 84 ? -1.634 -2.189 4.966 1.00 77.88 84 LEU A N 1
ATOM 674 C CA . LEU A 1 84 ? -0.954 -3.479 4.960 1.00 77.88 84 LEU A CA 1
ATOM 675 C C . LEU A 1 84 ? -1.491 -4.375 3.840 1.00 77.88 84 LEU A C 1
ATOM 677 O O . LEU A 1 84 ? -0.701 -4.850 3.033 1.00 77.88 84 LEU A O 1
ATOM 681 N N . GLY A 1 85 ? -2.814 -4.534 3.726 1.00 83.81 85 GLY A N 1
ATOM 682 C CA . GLY A 1 85 ? -3.430 -5.344 2.670 1.00 83.81 85 GLY A CA 1
ATOM 683 C C . GLY A 1 85 ? -3.053 -4.866 1.263 1.00 83.81 85 GLY A C 1
ATOM 684 O O . GLY A 1 85 ? -2.546 -5.654 0.467 1.00 83.81 85 GLY A O 1
ATOM 685 N N . LYS A 1 86 ? -3.179 -3.558 0.984 1.00 85.06 86 LYS A N 1
ATOM 686 C CA . LYS A 1 86 ? -2.743 -2.935 -0.283 1.00 85.06 86 LYS A CA 1
ATOM 687 C C . LYS A 1 86 ? -1.282 -3.270 -0.581 1.00 85.06 86 LYS A C 1
ATOM 689 O O . LYS A 1 86 ? -0.945 -3.668 -1.696 1.00 85.06 86 LYS A O 1
ATOM 694 N N . ARG A 1 87 ? -0.410 -3.114 0.418 1.00 77.62 87 ARG A N 1
ATOM 695 C CA . ARG A 1 87 ? 1.022 -3.376 0.274 1.00 77.62 87 ARG A CA 1
ATOM 696 C C . ARG A 1 87 ? 1.295 -4.840 -0.036 1.00 77.62 87 ARG A C 1
ATOM 698 O O . ARG A 1 87 ? 2.027 -5.103 -0.980 1.00 77.62 87 ARG A O 1
ATOM 705 N N . THR A 1 88 ? 0.673 -5.766 0.690 1.00 78.56 88 THR A N 1
ATOM 706 C CA . THR A 1 88 ? 0.796 -7.208 0.456 1.00 78.56 88 THR A CA 1
ATOM 707 C C . THR A 1 88 ? 0.365 -7.584 -0.958 1.00 78.56 88 THR A C 1
ATOM 709 O O . THR A 1 88 ? 1.103 -8.286 -1.644 1.00 78.56 88 THR A O 1
ATOM 712 N N . ILE A 1 89 ? -0.780 -7.078 -1.430 1.00 84.31 89 ILE A N 1
ATOM 713 C CA . ILE A 1 89 ? -1.265 -7.349 -2.789 1.00 84.31 89 ILE A CA 1
ATOM 714 C C . ILE A 1 89 ? -0.295 -6.822 -3.847 1.00 84.31 89 ILE A C 1
ATOM 716 O O . ILE A 1 89 ? 0.034 -7.536 -4.794 1.00 84.31 89 ILE A O 1
ATOM 720 N N . TYR A 1 90 ? 0.178 -5.586 -3.697 1.00 81.81 90 TYR A N 1
ATOM 721 C CA . TYR A 1 90 ? 1.100 -4.995 -4.664 1.00 81.81 90 TYR A CA 1
ATOM 722 C C . TYR A 1 90 ? 2.459 -5.690 -4.646 1.00 81.81 90 TYR A C 1
ATOM 724 O O . TYR A 1 90 ? 2.996 -5.986 -5.703 1.00 81.81 90 TYR A O 1
ATOM 732 N N . SER A 1 91 ? 2.983 -6.046 -3.475 1.00 73.75 91 SER A N 1
ATOM 733 C CA . SER A 1 91 ? 4.231 -6.800 -3.391 1.00 73.75 91 SER A CA 1
ATOM 734 C C . SER A 1 91 ? 4.091 -8.210 -3.983 1.00 73.75 91 SER A C 1
ATOM 736 O O . SER A 1 91 ? 4.995 -8.668 -4.677 1.00 73.75 91 SER A O 1
ATOM 738 N N . ALA A 1 92 ? 2.951 -8.885 -3.794 1.00 75.38 92 ALA A N 1
ATOM 739 C CA . ALA A 1 92 ? 2.672 -10.169 -4.443 1.00 75.38 92 ALA A CA 1
ATOM 740 C C . ALA A 1 92 ? 2.588 -10.037 -5.975 1.00 75.38 92 ALA A C 1
ATOM 742 O O . ALA A 1 92 ? 3.131 -10.869 -6.706 1.00 75.38 92 ALA A O 1
ATOM 743 N N . HIS A 1 93 ? 1.950 -8.972 -6.466 1.00 80.19 93 HIS A N 1
ATOM 744 C CA . HIS A 1 93 ? 1.928 -8.638 -7.887 1.00 80.19 93 HIS A CA 1
ATOM 745 C C . HIS A 1 93 ? 3.344 -8.379 -8.426 1.00 80.19 93 HIS A C 1
ATOM 747 O O . HIS A 1 93 ? 3.731 -8.973 -9.431 1.00 80.19 93 HIS A O 1
ATOM 753 N N . ASP A 1 94 ? 4.148 -7.578 -7.729 1.00 73.88 94 ASP A N 1
ATOM 754 C CA . ASP A 1 94 ? 5.525 -7.253 -8.108 1.00 73.88 94 ASP A CA 1
ATOM 755 C C . ASP A 1 94 ? 6.400 -8.515 -8.196 1.00 73.88 94 ASP A C 1
ATOM 757 O O . ASP A 1 94 ? 7.129 -8.701 -9.172 1.00 73.88 94 ASP A O 1
ATOM 761 N N . ILE A 1 95 ? 6.268 -9.444 -7.242 1.00 71.06 95 ILE A N 1
ATOM 762 C CA . ILE A 1 95 ? 6.942 -10.753 -7.282 1.00 71.06 95 ILE A CA 1
ATOM 763 C C . ILE A 1 95 ? 6.495 -11.569 -8.503 1.00 71.06 95 ILE A C 1
ATOM 765 O O . ILE A 1 95 ? 7.327 -12.191 -9.166 1.00 71.06 95 ILE A O 1
ATOM 769 N N . SER A 1 96 ? 5.199 -11.563 -8.829 1.00 74.00 96 SER A N 1
ATOM 770 C CA . SER A 1 96 ? 4.661 -12.245 -10.015 1.00 74.00 96 SER A CA 1
ATOM 771 C C . SER A 1 96 ? 5.242 -11.674 -11.313 1.00 74.00 96 SER A C 1
ATOM 773 O O . SER A 1 96 ? 5.663 -12.430 -12.193 1.00 74.00 96 SER A O 1
ATOM 775 N N . VAL A 1 97 ? 5.354 -10.345 -11.411 1.00 72.81 97 VAL A N 1
ATOM 776 C CA . VAL A 1 97 ? 5.979 -9.662 -12.555 1.00 72.81 97 VAL A CA 1
ATOM 777 C C . VAL A 1 97 ? 7.462 -10.025 -12.673 1.00 72.81 97 VAL A C 1
ATOM 779 O O . VAL A 1 97 ? 7.914 -10.363 -13.770 1.00 72.81 97 VAL A O 1
ATOM 782 N N . LEU A 1 98 ? 8.205 -10.022 -11.561 1.00 67.56 98 LEU A N 1
ATOM 783 C CA . LEU A 1 98 ? 9.622 -10.407 -11.528 1.00 67.56 98 LEU A CA 1
ATOM 784 C C . LEU A 1 98 ? 9.824 -11.884 -11.904 1.00 67.56 98 LEU A C 1
ATOM 786 O O . LEU A 1 98 ? 10.734 -12.215 -12.661 1.00 67.56 98 LEU A O 1
ATOM 790 N N . ARG A 1 99 ? 8.951 -12.782 -11.430 1.00 67.25 99 ARG A N 1
ATOM 791 C CA . ARG A 1 99 ? 9.014 -14.221 -11.731 1.00 67.25 99 ARG A CA 1
ATOM 792 C C . ARG A 1 99 ? 8.706 -14.531 -13.197 1.00 67.25 99 ARG A C 1
ATOM 794 O O . ARG A 1 99 ? 9.293 -15.464 -13.734 1.00 67.25 99 ARG A O 1
ATOM 801 N N . LYS A 1 100 ? 7.843 -13.756 -13.861 1.00 69.12 100 LYS A N 1
ATOM 802 C CA . LYS A 1 100 ? 7.610 -13.887 -15.312 1.00 69.12 100 LYS A CA 1
ATOM 803 C C . LYS A 1 100 ? 8.829 -13.516 -16.164 1.00 69.12 100 LYS A C 1
ATOM 805 O O . LYS A 1 100 ? 8.901 -13.944 -17.303 1.00 69.12 100 LYS A O 1
ATOM 810 N N . HIS A 1 101 ? 9.785 -12.764 -15.619 1.00 63.88 101 HIS A N 1
ATOM 811 C CA . HIS A 1 101 ? 11.002 -12.330 -16.317 1.00 63.88 101 HIS A CA 1
ATOM 812 C C . HIS A 1 101 ? 12.269 -13.053 -15.821 1.00 63.88 101 HIS A C 1
ATOM 814 O O . HIS A 1 101 ? 13.384 -12.566 -15.993 1.00 63.88 101 HIS A O 1
ATOM 820 N N . ARG A 1 102 ? 12.110 -14.214 -15.173 1.00 56.94 102 ARG A N 1
ATOM 821 C CA . ARG A 1 102 ? 13.190 -14.965 -14.509 1.00 56.94 102 ARG A CA 1
ATOM 822 C C . ARG A 1 102 ? 14.119 -15.727 -15.466 1.00 56.94 102 ARG A C 1
ATOM 824 O O . ARG A 1 102 ? 15.019 -16.410 -14.989 1.00 56.94 102 ARG A O 1
ATOM 831 N N . GLU A 1 103 ? 13.902 -15.633 -16.778 1.00 53.81 103 GLU A N 1
ATOM 832 C CA . GLU A 1 103 ? 14.749 -16.269 -17.802 1.00 53.81 103 GLU A CA 1
ATOM 833 C C . GLU A 1 103 ? 16.177 -15.691 -17.827 1.00 53.81 103 GLU A C 1
ATOM 835 O O . GLU A 1 103 ? 17.128 -16.379 -18.192 1.00 53.81 103 GLU A O 1
ATOM 840 N N . ASP A 1 104 ? 16.371 -14.472 -17.320 1.00 56.31 104 ASP A N 1
ATOM 841 C CA . ASP A 1 104 ? 17.694 -13.887 -17.102 1.00 56.31 104 ASP A CA 1
ATOM 842 C C . ASP A 1 104 ? 18.336 -14.442 -15.806 1.00 56.31 104 ASP A C 1
ATOM 844 O O . ASP A 1 104 ? 17.973 -14.051 -14.691 1.00 56.31 104 ASP A O 1
ATOM 848 N N . LYS A 1 105 ? 19.346 -15.323 -15.935 1.00 55.03 105 LYS A N 1
ATOM 849 C CA . LYS A 1 105 ? 20.092 -15.970 -14.821 1.00 55.03 105 LYS A CA 1
ATOM 850 C C . LYS A 1 105 ? 20.604 -15.005 -13.734 1.00 55.03 105 LYS A C 1
ATOM 852 O O . LYS A 1 105 ? 20.752 -15.408 -12.584 1.00 55.03 105 LYS A O 1
ATOM 857 N N . LEU A 1 106 ? 20.848 -13.738 -14.073 1.00 55.38 106 LEU A N 1
ATOM 858 C CA . LEU A 1 106 ? 21.344 -12.705 -13.151 1.00 55.38 106 LEU A CA 1
ATOM 859 C C . LEU A 1 106 ? 20.241 -12.049 -12.296 1.00 55.38 106 LEU A C 1
ATOM 861 O O . LEU A 1 106 ? 20.543 -11.409 -11.292 1.00 55.38 106 LEU A O 1
ATOM 865 N N . LEU A 1 107 ? 18.965 -12.204 -12.664 1.00 54.50 107 LEU A N 1
ATOM 866 C CA . LEU A 1 107 ? 17.833 -11.508 -12.031 1.00 54.50 107 LEU A CA 1
ATOM 867 C C . LEU A 1 107 ? 17.066 -12.376 -11.014 1.00 54.50 107 LEU A C 1
ATOM 869 O O . LEU A 1 107 ? 16.294 -11.859 -10.202 1.00 54.50 107 LEU A O 1
ATOM 873 N N . GLY A 1 108 ? 17.325 -13.687 -10.985 1.00 55.09 108 GLY A N 1
ATOM 874 C CA . GLY A 1 108 ? 16.751 -14.632 -10.018 1.00 55.09 108 GLY A CA 1
ATOM 875 C C . GLY A 1 108 ? 17.023 -14.305 -8.534 1.00 55.09 108 GLY A C 1
ATOM 876 O O . GLY A 1 108 ? 16.071 -14.352 -7.745 1.00 55.09 108 GLY A O 1
ATOM 877 N N . PRO A 1 109 ? 18.261 -13.937 -8.136 1.00 59.62 109 PRO A N 1
ATOM 878 C CA . PRO A 1 109 ? 18.592 -13.594 -6.749 1.00 59.62 109 PRO A CA 1
ATOM 879 C C . PRO A 1 109 ? 17.895 -12.320 -6.251 1.00 59.62 109 PRO A C 1
ATOM 881 O O . PRO A 1 109 ? 17.438 -12.278 -5.112 1.00 59.62 109 PRO A O 1
ATOM 884 N N . PHE A 1 110 ? 17.731 -11.306 -7.109 1.00 54.53 110 PHE A N 1
ATOM 885 C CA . PHE A 1 110 ? 17.038 -10.059 -6.755 1.00 54.53 110 PHE A CA 1
ATOM 886 C C . PHE A 1 110 ? 15.543 -10.278 -6.505 1.00 54.53 110 PHE A C 1
ATOM 888 O O . PHE A 1 110 ? 14.984 -9.724 -5.556 1.00 54.53 110 PHE A O 1
ATOM 895 N N . ALA A 1 111 ? 14.899 -11.135 -7.304 1.00 53.28 111 ALA A N 1
ATOM 896 C CA . ALA A 1 111 ? 13.510 -11.529 -7.078 1.00 53.28 111 ALA A CA 1
ATOM 897 C C . ALA A 1 111 ? 13.338 -12.293 -5.751 1.00 53.28 111 ALA A C 1
ATOM 899 O O . ALA A 1 111 ? 12.371 -12.061 -5.021 1.00 53.28 111 ALA A O 1
ATOM 900 N N . ALA A 1 112 ? 14.289 -13.169 -5.405 1.00 55.78 112 ALA A N 1
ATOM 901 C CA . ALA A 1 112 ? 14.290 -13.883 -4.129 1.00 55.78 112 ALA A CA 1
ATOM 902 C C . ALA A 1 112 ? 14.489 -12.926 -2.941 1.00 55.78 112 ALA A C 1
ATOM 904 O O . ALA A 1 112 ? 13.712 -12.969 -1.989 1.00 55.78 112 ALA A O 1
ATOM 905 N N . LEU A 1 113 ? 15.451 -12.001 -3.026 1.00 57.03 113 LEU A N 1
ATOM 906 C CA . LEU A 1 113 ? 15.735 -11.030 -1.966 1.00 57.03 113 LEU A CA 1
ATOM 907 C C . LEU A 1 113 ? 14.555 -10.073 -1.727 1.00 57.03 113 LEU A C 1
ATOM 909 O O . LEU A 1 113 ? 14.175 -9.832 -0.583 1.00 57.03 113 LEU A O 1
ATOM 913 N N . SER A 1 114 ? 13.915 -9.591 -2.797 1.00 56.03 114 SER A N 1
ATOM 914 C CA . SER A 1 114 ? 12.709 -8.754 -2.705 1.00 56.03 114 SER A CA 1
ATOM 915 C C . SER A 1 114 ? 11.532 -9.496 -2.060 1.00 56.03 114 SER A C 1
ATOM 917 O O . SER A 1 114 ? 10.751 -8.900 -1.313 1.00 56.03 114 SER A O 1
ATOM 919 N N . THR A 1 115 ? 11.401 -10.796 -2.337 1.00 57.72 115 THR A N 1
ATOM 920 C CA . THR A 1 115 ? 10.377 -11.656 -1.726 1.00 57.72 115 THR A CA 1
ATOM 921 C C . THR A 1 115 ? 10.632 -11.814 -0.230 1.00 57.72 115 THR A C 1
ATOM 923 O O . THR A 1 115 ? 9.729 -11.584 0.570 1.00 57.72 115 THR A O 1
ATOM 926 N N . VAL A 1 116 ? 11.873 -12.120 0.159 1.00 58.31 116 VAL A N 1
ATOM 927 C CA . VAL A 1 116 ? 12.275 -12.255 1.567 1.00 58.31 116 VAL A CA 1
ATOM 928 C C . VAL A 1 116 ? 12.057 -10.950 2.328 1.00 58.31 116 VAL A C 1
ATOM 930 O O . VAL A 1 116 ? 11.439 -10.969 3.386 1.00 58.31 116 VAL A O 1
ATOM 933 N N . MET A 1 117 ? 12.473 -9.807 1.776 1.00 60.88 117 MET A N 1
ATOM 934 C CA . MET A 1 117 ? 12.275 -8.501 2.416 1.00 60.88 117 MET A CA 1
ATOM 935 C C . MET A 1 117 ? 10.794 -8.166 2.609 1.00 60.88 117 MET A C 1
ATOM 937 O O . MET A 1 117 ? 10.409 -7.671 3.665 1.00 60.88 117 MET A O 1
ATOM 941 N N . THR A 1 118 ? 9.949 -8.497 1.628 1.00 61.72 118 THR A N 1
ATOM 942 C CA . THR A 1 118 ? 8.493 -8.330 1.742 1.00 61.72 118 THR A CA 1
ATOM 943 C C . THR A 1 118 ? 7.924 -9.217 2.849 1.00 61.72 118 THR A C 1
ATOM 945 O O . THR A 1 118 ? 7.118 -8.755 3.652 1.00 61.72 118 THR A O 1
ATOM 948 N N . ILE A 1 119 ? 8.345 -10.484 2.918 1.00 61.59 119 ILE A N 1
ATOM 949 C CA . ILE A 1 119 ? 7.905 -11.422 3.957 1.00 61.59 119 ILE A CA 1
ATOM 950 C C . ILE A 1 119 ? 8.335 -10.926 5.336 1.00 61.59 119 ILE A C 1
ATOM 952 O O . ILE A 1 119 ? 7.509 -10.898 6.245 1.00 61.59 119 ILE A O 1
ATOM 956 N N . VAL A 1 120 ? 9.590 -10.501 5.494 1.00 60.38 120 VAL A N 1
ATOM 957 C CA . VAL A 1 120 ? 10.118 -9.947 6.749 1.00 60.38 120 VAL A CA 1
ATOM 958 C C . VAL A 1 120 ? 9.326 -8.710 7.155 1.00 60.38 120 VAL A C 1
ATOM 960 O O . VAL A 1 120 ? 8.889 -8.610 8.296 1.00 60.38 120 VAL A O 1
ATOM 963 N N . GLU A 1 121 ? 9.068 -7.799 6.222 1.00 60.19 121 GLU A N 1
ATOM 964 C CA . GLU A 1 121 ? 8.311 -6.585 6.498 1.00 60.19 121 GLU A CA 1
ATOM 965 C C . GLU A 1 121 ? 6.869 -6.884 6.922 1.00 60.19 121 GLU A C 1
ATOM 967 O O . GLU A 1 121 ? 6.418 -6.389 7.955 1.00 60.19 121 GLU A O 1
ATOM 972 N N . VAL A 1 122 ? 6.160 -7.744 6.185 1.00 60.94 122 VAL A N 1
ATOM 973 C CA . VAL A 1 122 ? 4.811 -8.193 6.561 1.00 60.94 122 VAL A CA 1
ATOM 974 C C . VAL A 1 122 ? 4.839 -8.887 7.924 1.00 60.94 122 VAL A C 1
ATOM 976 O O . VAL A 1 122 ? 3.979 -8.612 8.756 1.00 60.94 122 VAL A O 1
ATOM 979 N N . SER A 1 123 ? 5.847 -9.719 8.194 1.00 57.69 123 SER A N 1
ATOM 980 C CA . SER A 1 123 ? 5.996 -10.443 9.462 1.00 57.69 123 SER A CA 1
ATOM 981 C C . SER A 1 123 ? 6.241 -9.500 10.637 1.00 57.69 123 SER A C 1
ATOM 983 O O . SER A 1 123 ? 5.604 -9.654 11.674 1.00 57.69 123 SER A O 1
ATOM 985 N N . ILE A 1 124 ? 7.090 -8.480 10.473 1.00 60.72 124 ILE A N 1
ATOM 986 C CA . ILE A 1 124 ? 7.326 -7.439 11.484 1.00 60.72 124 ILE A CA 1
ATOM 987 C C . ILE A 1 124 ? 6.042 -6.646 11.737 1.00 60.72 124 ILE A C 1
ATOM 989 O O . ILE A 1 124 ? 5.679 -6.418 12.889 1.00 60.72 124 ILE A O 1
ATOM 993 N N . PHE A 1 125 ? 5.314 -6.259 10.686 1.00 62.22 125 PHE A N 1
ATOM 994 C CA . PHE A 1 125 ? 4.041 -5.552 10.840 1.00 62.22 125 PHE A CA 1
ATOM 995 C C . PHE A 1 125 ? 2.987 -6.408 11.547 1.00 62.22 125 PHE A C 1
ATOM 997 O O . PHE A 1 125 ? 2.299 -5.912 12.441 1.00 62.22 125 PHE A O 1
ATOM 1004 N N . VAL A 1 126 ? 2.873 -7.689 11.195 1.00 63.22 126 VAL A N 1
ATOM 1005 C CA . VAL A 1 126 ? 1.982 -8.644 11.865 1.00 63.22 126 VAL A CA 1
ATOM 1006 C C . VAL A 1 126 ? 2.398 -8.826 13.324 1.00 63.22 126 VAL A C 1
ATOM 1008 O O . VAL A 1 126 ? 1.541 -8.736 14.200 1.00 63.22 126 VAL A O 1
ATOM 1011 N N . ALA A 1 127 ? 3.692 -8.983 13.608 1.00 61.66 127 ALA A N 1
ATOM 1012 C CA . ALA A 1 127 ? 4.225 -9.130 14.959 1.00 61.66 127 ALA A CA 1
ATOM 1013 C C . ALA A 1 127 ? 3.973 -7.888 15.823 1.00 61.66 127 ALA A C 1
ATOM 1015 O O . ALA A 1 127 ? 3.464 -8.022 16.930 1.00 61.66 127 ALA A O 1
ATOM 1016 N N . LEU A 1 128 ? 4.224 -6.676 15.317 1.00 59.00 128 LEU A N 1
ATOM 1017 C CA . LEU A 1 128 ? 3.913 -5.421 16.016 1.00 59.00 128 LEU A CA 1
ATOM 1018 C C . LEU A 1 128 ? 2.405 -5.265 16.258 1.00 59.00 128 LEU A C 1
ATOM 1020 O O . LEU A 1 128 ? 1.969 -4.842 17.332 1.00 59.00 128 LEU A O 1
ATOM 1024 N N . THR A 1 129 ? 1.592 -5.662 15.278 1.00 59.72 129 THR A N 1
ATOM 1025 C CA . THR A 1 129 ? 0.132 -5.637 15.406 1.00 59.72 129 THR A CA 1
ATOM 1026 C C . THR A 1 129 ? -0.339 -6.652 16.450 1.00 59.72 129 THR A C 1
ATOM 1028 O O . THR A 1 129 ? -1.219 -6.339 17.240 1.00 59.72 129 THR A O 1
ATOM 1031 N N . LEU A 1 130 ? 0.244 -7.849 16.518 1.00 59.06 130 LEU A N 1
ATOM 1032 C CA . LEU A 1 130 ? -0.067 -8.848 17.546 1.00 59.06 130 LEU A CA 1
ATOM 1033 C C . LEU A 1 130 ? 0.451 -8.433 18.932 1.00 59.06 130 LEU A C 1
ATOM 1035 O O . LEU A 1 130 ? -0.282 -8.556 19.911 1.00 59.06 130 LEU A O 1
ATOM 1039 N N . ALA A 1 131 ? 1.651 -7.860 19.019 1.00 56.62 131 ALA A N 1
ATOM 1040 C CA . ALA A 1 131 ? 2.238 -7.361 20.260 1.00 56.62 131 ALA A CA 1
ATOM 1041 C C . ALA A 1 131 ? 1.379 -6.251 20.889 1.00 56.62 131 ALA A C 1
ATOM 1043 O O . ALA A 1 131 ? 1.092 -6.297 22.083 1.00 56.62 131 ALA A O 1
ATOM 1044 N N . SER A 1 132 ? 0.865 -5.308 20.089 1.00 53.31 132 SER A N 1
ATOM 1045 C CA . SER A 1 132 ? -0.076 -4.291 20.593 1.00 53.31 132 SER A CA 1
ATOM 1046 C C . SER A 1 132 ? -1.397 -4.867 21.124 1.00 53.31 132 SER A C 1
ATOM 1048 O O . SER A 1 132 ? -2.017 -4.250 21.990 1.00 53.31 132 SER A O 1
ATOM 1050 N N . LYS A 1 133 ? -1.814 -6.062 20.677 1.00 53.16 133 LYS A N 1
ATOM 1051 C CA . LYS A 1 133 ? -3.024 -6.754 21.167 1.00 53.16 133 LYS A CA 1
ATOM 1052 C C . LYS A 1 133 ? -2.812 -7.489 22.482 1.00 53.16 133 LYS A C 1
ATOM 1054 O O . LYS A 1 133 ? -3.684 -7.411 23.338 1.00 53.16 133 LYS A O 1
ATOM 1059 N N . VAL A 1 134 ? -1.661 -8.146 22.673 1.00 54.72 134 VAL A N 1
ATOM 1060 C CA . VAL A 1 134 ? -1.296 -8.756 23.975 1.00 54.72 134 VAL A CA 1
ATOM 1061 C C . VAL A 1 134 ? -1.346 -7.707 25.094 1.00 54.72 134 VAL A C 1
ATOM 1063 O O . VAL A 1 134 ? -1.565 -8.014 26.262 1.00 54.72 134 VAL A O 1
ATOM 1066 N N . LEU A 1 135 ? -1.171 -6.442 24.722 1.00 49.09 135 LEU A N 1
ATOM 1067 C CA . LEU A 1 135 ? -1.013 -5.330 25.640 1.00 49.09 135 LEU A CA 1
ATOM 1068 C C . LEU A 1 135 ? -2.259 -4.439 25.748 1.00 49.09 135 LEU A C 1
ATOM 1070 O O . LEU A 1 135 ? -2.351 -3.669 26.699 1.00 49.09 135 LEU A O 1
ATOM 1074 N N . THR A 1 136 ? -3.232 -4.579 24.838 1.00 55.09 136 THR A N 1
ATOM 1075 C CA . THR A 1 136 ? -4.497 -3.828 24.854 1.00 55.09 136 THR A CA 1
ATOM 1076 C C . THR A 1 136 ? -5.649 -4.761 24.453 1.00 55.09 136 THR A C 1
ATOM 1078 O O . THR A 1 136 ? -5.861 -4.979 23.258 1.00 55.09 136 THR A O 1
ATOM 1081 N N . PRO A 1 137 ? -6.430 -5.309 25.406 1.00 53.75 137 PRO A N 1
ATOM 1082 C CA . PRO A 1 137 ? -7.486 -6.290 25.133 1.00 53.75 137 PRO A CA 1
ATOM 1083 C C . PRO A 1 137 ? -8.767 -5.644 24.565 1.00 53.75 137 PRO A C 1
ATOM 1085 O O . PRO A 1 137 ? -9.886 -6.016 24.902 1.00 53.75 137 PRO A O 1
ATOM 1088 N N . SER A 1 138 ? -8.622 -4.640 23.698 1.00 60.84 138 SER A N 1
ATOM 1089 C CA . SER A 1 138 ? -9.734 -4.026 22.977 1.00 60.84 138 SER A CA 1
ATOM 1090 C C . SER A 1 138 ? -10.028 -4.848 21.726 1.00 60.84 138 SER A C 1
ATOM 1092 O O . SER A 1 138 ? -9.405 -4.673 20.675 1.00 60.84 138 SER A O 1
ATOM 1094 N N . THR A 1 139 ? -10.994 -5.758 21.833 1.00 63.41 139 THR A N 1
ATOM 1095 C CA . THR A 1 139 ? -11.481 -6.561 20.703 1.00 63.41 139 THR A CA 1
ATOM 1096 C C . THR A 1 139 ? -12.005 -5.674 19.572 1.00 63.41 139 THR A C 1
ATOM 1098 O O . THR A 1 139 ? -11.836 -6.004 18.404 1.00 63.41 139 THR A O 1
ATOM 1101 N N . THR A 1 140 ? -12.565 -4.503 19.873 1.00 70.75 140 THR A N 1
ATOM 1102 C CA . THR A 1 140 ? -13.160 -3.592 18.886 1.00 70.75 140 THR A CA 1
ATOM 1103 C C . THR A 1 140 ? -12.160 -3.124 17.822 1.00 70.75 140 THR A C 1
ATOM 1105 O O . THR A 1 140 ? -12.453 -3.209 16.633 1.00 70.75 140 THR A O 1
ATOM 1108 N N . ILE A 1 141 ? -10.952 -2.696 18.210 1.00 71.19 141 ILE A N 1
ATOM 1109 C CA . ILE A 1 141 ? -9.944 -2.173 17.262 1.00 71.19 141 ILE A CA 1
ATOM 1110 C C . ILE A 1 141 ? -9.444 -3.279 16.318 1.00 71.19 141 ILE A C 1
ATOM 1112 O O . ILE A 1 141 ? -9.201 -3.026 15.138 1.00 71.19 141 ILE A O 1
ATOM 1116 N N . LEU A 1 142 ? -9.345 -4.516 16.816 1.00 72.25 142 LEU A N 1
ATOM 1117 C CA . LEU A 1 142 ? -8.948 -5.679 16.024 1.00 72.25 142 LEU A CA 1
ATOM 1118 C C . LEU A 1 142 ? -9.907 -5.940 14.861 1.00 72.25 142 LEU A C 1
ATOM 1120 O O . LEU A 1 142 ? -9.451 -6.146 13.738 1.00 72.25 142 LEU A O 1
ATOM 1124 N N . HIS A 1 143 ? -11.214 -5.914 15.121 1.00 82.56 143 HIS A N 1
ATOM 1125 C CA . HIS A 1 143 ? -12.219 -6.153 14.087 1.00 82.56 143 HIS A CA 1
ATOM 1126 C C . HIS A 1 143 ? -12.097 -5.125 12.962 1.00 82.56 143 HIS A C 1
ATOM 1128 O O . HIS A 1 143 ? -12.072 -5.499 11.793 1.00 82.56 143 HIS A O 1
ATOM 1134 N N . TYR A 1 144 ? -11.921 -3.844 13.302 1.00 85.56 144 TYR A N 1
ATOM 1135 C CA . TYR A 1 144 ? -11.731 -2.790 12.304 1.00 85.56 144 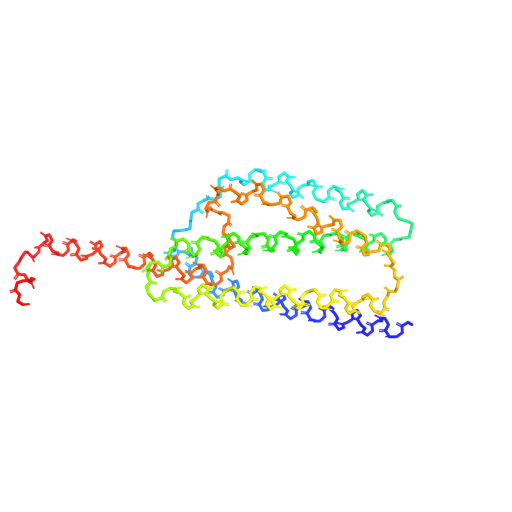TYR A CA 1
ATOM 1136 C C . TYR A 1 144 ? -10.406 -2.906 11.553 1.00 85.56 144 TYR A C 1
ATOM 1138 O O . TYR A 1 144 ? -10.360 -2.631 10.357 1.00 85.56 144 TYR A O 1
ATOM 1146 N N . TRP A 1 145 ? -9.335 -3.348 12.213 1.00 85.31 145 TRP A N 1
ATOM 1147 C CA . TRP A 1 145 ? -8.065 -3.608 11.540 1.00 85.31 145 TRP A CA 1
ATOM 1148 C C . TRP A 1 145 ? -8.169 -4.782 10.555 1.00 85.31 145 TRP A C 1
ATOM 1150 O O . TRP A 1 145 ? -7.716 -4.654 9.420 1.00 85.31 145 TRP A O 1
ATOM 1160 N N . ILE A 1 146 ? -8.811 -5.893 10.945 1.00 82.62 146 ILE A N 1
ATOM 1161 C CA . ILE A 1 146 ? -9.060 -7.046 10.059 1.00 82.62 146 ILE A CA 1
ATOM 1162 C C . ILE A 1 146 ? -9.970 -6.640 8.901 1.00 82.62 146 ILE A C 1
ATOM 1164 O O . ILE A 1 146 ? -9.683 -6.979 7.758 1.00 82.62 146 ILE A O 1
ATOM 1168 N N . LEU A 1 147 ? -11.025 -5.870 9.174 1.00 90.69 147 LEU A N 1
ATOM 1169 C CA . LEU A 1 147 ? -11.910 -5.328 8.146 1.00 90.69 147 LEU A CA 1
ATOM 1170 C C . LEU A 1 147 ? -11.138 -4.438 7.166 1.00 90.69 147 LEU A C 1
ATOM 1172 O O . LEU A 1 147 ? -11.330 -4.534 5.957 1.00 90.69 147 LEU A O 1
ATOM 1176 N N . GLY A 1 148 ? -10.225 -3.612 7.678 1.00 91.19 148 GLY A N 1
ATOM 1177 C CA . GLY A 1 148 ? -9.315 -2.823 6.860 1.00 91.19 148 GLY A CA 1
ATOM 1178 C C . GLY A 1 148 ? -8.407 -3.702 6.002 1.00 91.19 148 GLY A C 1
ATOM 1179 O O . GLY A 1 148 ? -8.274 -3.466 4.806 1.00 91.19 148 GLY A O 1
ATOM 1180 N N . LEU A 1 149 ? -7.822 -4.754 6.573 1.00 86.62 149 LEU A N 1
ATOM 1181 C CA . LEU A 1 149 ? -6.990 -5.703 5.833 1.00 86.62 149 LEU A CA 1
ATOM 1182 C C . LEU A 1 149 ? -7.783 -6.407 4.725 1.00 86.62 149 LEU A C 1
ATOM 1184 O O . LEU A 1 149 ? -7.309 -6.464 3.591 1.00 86.62 149 LEU A O 1
ATOM 1188 N N . ALA A 1 150 ? -9.001 -6.863 5.026 1.00 91.19 150 ALA A N 1
ATOM 1189 C CA . ALA A 1 150 ? -9.920 -7.451 4.057 1.00 91.19 150 ALA A CA 1
ATOM 1190 C C . ALA A 1 150 ? -10.273 -6.458 2.941 1.00 91.19 150 ALA A C 1
ATOM 1192 O O . ALA A 1 150 ? -10.213 -6.805 1.766 1.00 91.19 150 ALA A O 1
ATOM 1193 N N . TYR A 1 151 ? -10.539 -5.194 3.279 1.00 93.31 151 TYR A N 1
ATOM 1194 C CA . TYR A 1 151 ? -10.717 -4.139 2.282 1.00 93.31 151 TYR A CA 1
ATOM 1195 C C . TYR A 1 151 ? -9.453 -3.936 1.431 1.00 93.31 151 TYR A C 1
ATOM 1197 O O . TYR A 1 151 ? -9.538 -3.727 0.225 1.00 93.31 151 TYR A O 1
ATOM 1205 N N . GLY A 1 152 ? -8.263 -4.056 2.024 1.00 88.50 152 GLY A N 1
ATOM 1206 C CA . GLY A 1 152 ? -6.986 -4.008 1.310 1.00 88.50 152 GLY A CA 1
ATOM 1207 C C . GLY A 1 152 ? -6.856 -5.059 0.197 1.00 88.50 152 GLY A C 1
ATOM 1208 O O . GLY A 1 152 ? -6.160 -4.813 -0.786 1.00 88.50 152 GLY A O 1
ATOM 1209 N N . VAL A 1 153 ? -7.577 -6.181 0.287 1.00 88.44 153 VAL A N 1
ATOM 1210 C CA . VAL A 1 153 ? -7.647 -7.199 -0.775 1.00 88.44 153 VAL A CA 1
ATOM 1211 C C . VAL A 1 153 ? -8.345 -6.666 -2.032 1.00 88.44 153 VAL A C 1
ATOM 1213 O O . VAL A 1 153 ? -8.002 -7.090 -3.133 1.00 88.44 153 VAL A O 1
ATOM 1216 N N . ALA A 1 154 ? -9.239 -5.674 -1.920 1.00 89.25 154 ALA A N 1
ATOM 1217 C CA . ALA A 1 154 ? -9.908 -5.052 -3.070 1.00 89.25 154 ALA A CA 1
ATOM 1218 C C . ALA A 1 154 ? -8.919 -4.444 -4.082 1.00 89.25 154 ALA A C 1
ATOM 1220 O O . ALA A 1 154 ? -9.220 -4.347 -5.272 1.00 89.25 154 ALA A O 1
ATOM 1221 N N . TYR A 1 155 ? -7.698 -4.112 -3.647 1.00 86.69 155 TYR A N 1
ATOM 1222 C CA . TYR A 1 155 ? -6.627 -3.660 -4.536 1.00 86.69 155 TYR A CA 1
ATOM 1223 C C . TYR A 1 155 ? -6.139 -4.737 -5.522 1.00 86.69 155 TYR A C 1
ATOM 1225 O O . TYR A 1 155 ? -5.441 -4.398 -6.478 1.00 86.69 155 TYR A O 1
ATOM 1233 N N . LEU A 1 156 ? -6.559 -6.001 -5.380 1.00 85.50 156 LEU A N 1
ATOM 1234 C CA . LEU A 1 156 ? -6.394 -7.022 -6.423 1.00 85.50 156 LEU A CA 1
ATOM 1235 C C . LEU A 1 156 ? -7.061 -6.603 -7.734 1.00 85.50 156 LEU A C 1
ATOM 1237 O O . LEU A 1 156 ? -6.505 -6.830 -8.803 1.00 85.50 156 LEU A O 1
ATOM 1241 N N . ALA A 1 157 ? -8.216 -5.934 -7.672 1.00 82.69 157 ALA A N 1
ATOM 1242 C CA . ALA A 1 157 ? -8.906 -5.447 -8.865 1.00 82.69 157 ALA A CA 1
ATOM 1243 C C . ALA A 1 157 ? -8.100 -4.371 -9.619 1.00 82.69 157 ALA A C 1
ATOM 1245 O O . ALA A 1 157 ? -8.295 -4.164 -10.820 1.00 82.69 157 ALA A O 1
ATOM 1246 N N . VAL A 1 158 ? -7.185 -3.687 -8.924 1.00 81.12 158 VAL A N 1
ATOM 1247 C CA . VAL A 1 158 ? -6.281 -2.692 -9.512 1.00 81.12 158 VAL A CA 1
ATOM 1248 C C . VAL A 1 158 ? -5.059 -3.373 -10.123 1.00 81.12 158 VAL A C 1
ATOM 1250 O O . VAL A 1 158 ? -4.669 -3.013 -11.235 1.00 81.12 158 VAL A O 1
ATOM 1253 N N . SER A 1 159 ? -4.475 -4.354 -9.428 1.00 80.06 159 SER A N 1
ATOM 1254 C CA . SER A 1 159 ? -3.249 -5.036 -9.860 1.00 80.06 159 SER A CA 1
ATOM 1255 C C . SER A 1 159 ? -3.479 -6.101 -10.937 1.00 80.06 159 SER A C 1
ATOM 1257 O O . SER A 1 159 ? -2.590 -6.355 -11.749 1.00 80.06 159 SER A O 1
ATOM 1259 N N . TYR A 1 160 ? -4.667 -6.708 -11.010 1.00 78.25 160 TYR A N 1
ATOM 1260 C CA . TYR A 1 160 ? -4.946 -7.774 -11.971 1.00 78.25 160 TYR A CA 1
ATOM 1261 C C . TYR A 1 160 ? -4.807 -7.293 -13.425 1.00 78.25 160 TYR A C 1
ATOM 1263 O O . TYR A 1 160 ? -5.517 -6.395 -13.884 1.00 78.25 160 TYR A O 1
ATOM 1271 N N . GLY A 1 161 ? -3.871 -7.904 -14.160 1.00 71.06 161 GLY A N 1
ATOM 1272 C CA . GLY A 1 161 ? -3.603 -7.596 -15.569 1.00 71.06 161 GLY A CA 1
ATOM 1273 C C . GLY A 1 161 ? -2.962 -6.225 -15.821 1.00 71.06 161 GLY A C 1
ATOM 1274 O O . GLY A 1 161 ? -2.886 -5.791 -16.972 1.00 71.06 161 GLY A O 1
ATOM 1275 N N . ASN A 1 162 ? -2.498 -5.528 -14.778 1.00 75.81 162 ASN A N 1
ATOM 1276 C CA . ASN A 1 162 ? -1.967 -4.175 -14.891 1.00 75.81 162 ASN A CA 1
ATOM 1277 C C . ASN A 1 162 ? -0.494 -4.099 -14.474 1.00 75.81 162 ASN A C 1
ATOM 1279 O O . ASN A 1 162 ? -0.156 -3.838 -13.322 1.00 75.81 162 ASN A O 1
ATOM 1283 N N . LEU A 1 163 ? 0.386 -4.248 -15.466 1.00 65.88 163 LEU A N 1
ATOM 1284 C CA . LEU A 1 163 ? 1.839 -4.185 -15.292 1.00 65.88 163 LEU A CA 1
ATOM 1285 C C . LEU A 1 163 ? 2.341 -2.846 -14.732 1.00 65.88 163 LEU A C 1
ATOM 1287 O O . LEU A 1 163 ? 3.460 -2.810 -14.244 1.00 65.88 163 LEU A O 1
ATOM 1291 N N . GLY A 1 164 ? 1.557 -1.763 -14.801 1.00 63.91 164 GLY A N 1
ATOM 1292 C CA . GLY A 1 164 ? 1.940 -0.442 -14.293 1.00 63.91 164 GLY A CA 1
ATOM 1293 C C . GLY A 1 164 ? 1.661 -0.207 -12.808 1.00 63.91 164 GLY A C 1
ATOM 1294 O O . GLY A 1 164 ? 2.038 0.837 -12.273 1.00 63.91 164 GLY A O 1
ATOM 1295 N N . VAL A 1 165 ? 1.029 -1.164 -12.117 1.00 63.00 165 VAL A N 1
ATOM 1296 C CA . VAL A 1 165 ? 0.802 -1.139 -10.654 1.00 63.00 165 VAL A CA 1
ATOM 1297 C C . VAL A 1 165 ? 2.024 -1.714 -9.953 1.00 63.00 165 VAL A C 1
ATOM 1299 O O . VAL A 1 165 ? 1.953 -2.657 -9.173 1.00 63.00 165 VAL A O 1
ATOM 1302 N N . LEU A 1 166 ? 3.181 -1.172 -10.303 1.00 62.97 166 LEU A N 1
ATOM 1303 C CA . LEU A 1 166 ? 4.436 -1.499 -9.654 1.00 62.97 166 LEU A CA 1
ATOM 1304 C C . LEU A 1 166 ? 4.586 -0.585 -8.453 1.00 62.97 166 LEU A C 1
ATOM 1306 O O . LEU A 1 166 ? 4.307 0.620 -8.552 1.00 62.97 166 LEU A O 1
ATOM 1310 N N . GLN A 1 167 ? 5.083 -1.102 -7.329 1.00 61.25 167 GLN A N 1
ATOM 1311 C CA . GLN A 1 167 ? 5.538 -0.212 -6.271 1.00 61.25 167 GLN A CA 1
ATOM 1312 C C . GLN A 1 167 ? 6.713 0.599 -6.816 1.00 61.25 167 GLN A C 1
ATOM 1314 O O . GLN A 1 167 ? 7.864 0.183 -6.770 1.00 61.25 167 GLN A O 1
ATOM 1319 N N . ARG A 1 168 ? 6.434 1.817 -7.293 1.00 52.47 168 ARG A N 1
ATOM 1320 C CA . ARG A 1 168 ? 7.425 2.783 -7.800 1.00 52.47 168 ARG A CA 1
ATOM 1321 C C . ARG A 1 168 ? 8.523 3.138 -6.785 1.00 52.47 168 ARG A C 1
ATOM 1323 O O . ARG A 1 168 ? 9.423 3.896 -7.118 1.00 52.47 168 ARG A O 1
ATOM 1330 N N . ASN A 1 169 ? 8.418 2.667 -5.546 1.00 51.72 169 ASN A N 1
ATOM 1331 C CA . ASN A 1 169 ? 9.401 2.853 -4.481 1.00 51.72 169 ASN A CA 1
ATOM 1332 C C . ASN A 1 169 ? 10.070 1.529 -4.063 1.00 51.72 169 ASN A C 1
ATOM 1334 O O . ASN A 1 169 ? 10.819 1.511 -3.093 1.00 51.72 169 ASN A O 1
ATOM 1338 N N . SER A 1 170 ? 9.799 0.428 -4.770 1.00 60.97 170 SER A N 1
ATOM 1339 C CA . SER A 1 170 ? 10.541 -0.818 -4.627 1.00 60.97 170 SER A CA 1
ATOM 1340 C C . SER A 1 170 ? 11.898 -0.638 -5.299 1.00 60.97 170 SER A C 1
ATOM 1342 O O . SER A 1 170 ? 12.009 -0.538 -6.523 1.00 60.97 170 SER A O 1
ATOM 1344 N N . LEU A 1 171 ? 12.938 -0.572 -4.467 1.00 54.50 171 LEU A N 1
ATOM 1345 C CA . LEU A 1 171 ? 14.334 -0.461 -4.883 1.00 54.50 171 LEU A CA 1
ATOM 1346 C C . LEU A 1 171 ? 14.712 -1.577 -5.868 1.00 54.50 171 LEU A C 1
ATOM 1348 O O . LEU A 1 171 ? 15.400 -1.337 -6.853 1.00 54.50 171 LEU A O 1
ATOM 1352 N N . PHE A 1 172 ? 14.162 -2.771 -5.660 1.00 58.38 172 PHE A N 1
ATOM 1353 C CA . PHE A 1 172 ? 14.386 -3.934 -6.511 1.00 58.38 172 PHE A CA 1
ATOM 1354 C C . PHE A 1 172 ? 13.760 -3.802 -7.896 1.00 58.38 172 PHE A C 1
ATOM 1356 O O . PHE A 1 172 ? 14.385 -4.188 -8.879 1.00 58.38 172 PHE A O 1
ATOM 1363 N N . LEU A 1 173 ? 12.565 -3.219 -7.998 1.00 60.38 173 LEU A N 1
ATOM 1364 C CA . LEU A 1 173 ? 11.925 -2.972 -9.291 1.00 60.38 173 LEU A CA 1
ATOM 1365 C C . LEU A 1 173 ? 12.660 -1.913 -10.104 1.00 60.38 173 LEU A C 1
ATOM 1367 O O . LEU A 1 173 ? 12.828 -2.070 -11.309 1.00 60.38 173 LEU A O 1
ATOM 1371 N N . LEU A 1 174 ? 13.138 -0.861 -9.446 1.00 60.66 174 LEU A N 1
ATOM 1372 C CA . LEU A 1 174 ? 13.955 0.158 -10.097 1.00 60.66 174 LEU A CA 1
ATOM 1373 C C . LEU A 1 174 ? 15.309 -0.407 -10.533 1.00 60.66 174 LEU A C 1
ATOM 1375 O O . LEU A 1 174 ? 15.713 -0.192 -11.665 1.00 60.66 174 LEU A O 1
ATOM 1379 N N . ILE A 1 175 ? 15.983 -1.210 -9.715 1.00 60.31 175 ILE A N 1
ATOM 1380 C CA . ILE A 1 175 ? 17.212 -1.883 -10.160 1.00 60.31 175 ILE A CA 1
ATOM 1381 C C . ILE A 1 175 ? 16.921 -2.822 -11.342 1.00 60.31 175 ILE A C 1
ATOM 1383 O O . ILE A 1 175 ? 17.632 -2.779 -12.344 1.00 60.31 175 ILE A O 1
ATOM 1387 N N . PHE A 1 176 ? 15.845 -3.612 -11.278 1.00 64.50 176 PHE A N 1
ATOM 1388 C CA . PHE A 1 176 ? 15.442 -4.533 -12.346 1.00 64.50 176 PHE A CA 1
ATOM 1389 C C . PHE A 1 176 ? 15.199 -3.808 -13.677 1.00 64.50 176 PHE A C 1
ATOM 1391 O O . PHE A 1 176 ? 15.808 -4.141 -14.696 1.00 64.50 176 PHE A O 1
ATOM 1398 N N . PHE A 1 177 ? 14.335 -2.791 -13.678 1.00 64.00 177 PHE A N 1
ATOM 1399 C CA . PHE A 1 177 ? 14.032 -2.044 -14.894 1.00 64.00 177 PHE A CA 1
ATOM 1400 C C . PHE A 1 177 ? 15.211 -1.158 -15.333 1.00 64.00 177 PHE A C 1
ATOM 1402 O O . PHE A 1 177 ? 15.384 -0.941 -16.531 1.00 64.00 177 PHE A O 1
ATOM 1409 N N . GLY A 1 178 ? 16.074 -0.721 -14.412 1.00 62.88 178 GLY A N 1
ATOM 1410 C CA . GLY A 1 178 ? 17.347 -0.059 -14.713 1.00 62.88 178 GLY A CA 1
ATOM 1411 C C . GLY A 1 178 ? 18.298 -0.944 -15.508 1.00 62.88 178 GLY A C 1
ATOM 1412 O O . GLY A 1 178 ? 18.785 -0.528 -16.557 1.00 62.88 178 GLY A O 1
ATOM 1413 N N . ILE A 1 179 ? 18.490 -2.192 -15.075 1.00 65.12 179 ILE A N 1
ATOM 1414 C CA . ILE A 1 179 ? 19.313 -3.174 -15.793 1.00 65.12 179 ILE A CA 1
ATOM 1415 C C . ILE A 1 179 ? 18.711 -3.474 -17.172 1.00 65.12 179 ILE A C 1
ATOM 1417 O O . ILE A 1 179 ? 19.436 -3.477 -18.166 1.00 65.12 179 ILE A O 1
ATOM 1421 N N . LYS A 1 180 ? 17.388 -3.668 -17.259 1.00 66.75 180 LYS A N 1
ATOM 1422 C CA . LYS A 1 180 ? 16.698 -3.935 -18.533 1.00 66.75 180 LYS A CA 1
ATOM 1423 C C . LYS A 1 180 ? 16.843 -2.773 -19.523 1.00 66.75 180 LYS A C 1
ATOM 1425 O O . LYS A 1 180 ? 17.168 -2.997 -20.685 1.00 66.75 180 LYS A O 1
ATOM 1430 N N . THR A 1 181 ? 16.654 -1.539 -19.054 1.00 66.56 181 THR A N 1
ATOM 1431 C CA . THR A 1 181 ? 16.801 -0.324 -19.875 1.00 66.56 181 THR A CA 1
ATOM 1432 C C . THR A 1 181 ? 18.255 -0.130 -20.316 1.00 66.56 181 THR A C 1
ATOM 1434 O O . THR A 1 181 ? 18.512 0.248 -21.457 1.00 66.56 181 THR A O 1
ATOM 1437 N N . GLY A 1 182 ? 19.218 -0.432 -19.438 1.00 65.50 182 GLY A N 1
ATOM 1438 C CA . GLY A 1 182 ? 20.646 -0.405 -19.757 1.00 65.50 182 GLY A CA 1
ATOM 1439 C C . GLY A 1 182 ? 21.035 -1.419 -20.835 1.00 65.50 182 GLY A C 1
ATOM 1440 O O . GLY A 1 182 ? 21.693 -1.042 -21.803 1.00 65.50 182 GLY A O 1
ATOM 1441 N N . LYS A 1 183 ? 20.577 -2.675 -20.718 1.00 66.62 183 LYS A N 1
ATOM 1442 C CA . LYS A 1 183 ? 20.791 -3.717 -21.738 1.00 66.62 183 LYS A CA 1
ATOM 1443 C C . LYS A 1 183 ? 20.203 -3.314 -23.091 1.00 66.62 183 LYS A C 1
ATOM 1445 O O . LYS A 1 183 ? 20.914 -3.359 -24.087 1.00 66.62 183 LYS A O 1
ATOM 1450 N N . ALA A 1 184 ? 18.952 -2.848 -23.111 1.00 68.69 184 ALA A N 1
ATOM 1451 C CA . ALA A 1 184 ? 18.289 -2.420 -24.342 1.00 68.69 184 ALA A CA 1
ATOM 1452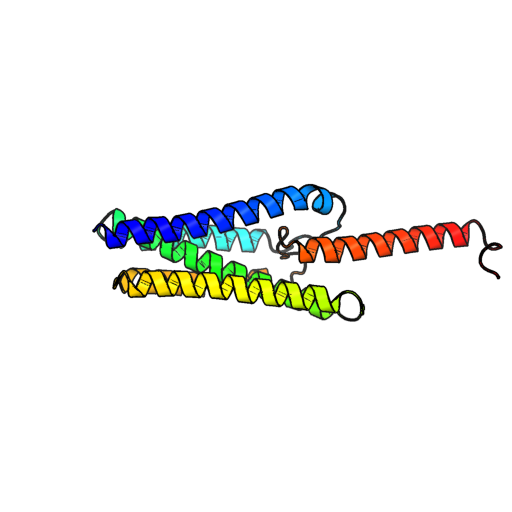 C C . ALA A 1 184 ? 19.060 -1.288 -25.043 1.00 68.69 184 ALA A C 1
ATOM 1454 O O . ALA A 1 184 ? 19.288 -1.351 -26.247 1.00 68.69 184 ALA A O 1
ATOM 1455 N N . LYS A 1 185 ? 19.548 -0.293 -24.287 1.00 70.12 185 LYS A N 1
ATOM 1456 C CA . LYS A 1 185 ? 20.382 0.788 -24.838 1.00 70.12 185 LYS A CA 1
ATOM 1457 C C . LYS A 1 185 ? 21.741 0.294 -25.337 1.00 70.12 185 LYS A C 1
ATOM 1459 O O . LYS A 1 185 ? 22.209 0.769 -26.367 1.00 70.12 185 LYS A O 1
ATOM 1464 N N . ALA A 1 186 ? 22.377 -0.646 -24.639 1.00 68.12 186 ALA A N 1
ATOM 1465 C CA . ALA A 1 186 ? 23.650 -1.225 -25.066 1.00 68.12 186 ALA A CA 1
ATOM 1466 C C . ALA A 1 186 ? 23.506 -2.037 -26.367 1.00 68.12 186 ALA A C 1
ATOM 1468 O O . ALA A 1 186 ? 24.342 -1.913 -27.262 1.00 68.12 186 ALA A O 1
ATOM 1469 N N . GLU A 1 187 ? 22.424 -2.806 -26.511 1.00 72.81 187 GLU A N 1
ATOM 1470 C CA . GLU A 1 187 ? 22.098 -3.531 -27.744 1.00 72.81 187 GLU A CA 1
ATOM 1471 C C . GLU A 1 187 ? 21.780 -2.581 -28.901 1.00 72.81 187 GLU A C 1
ATOM 1473 O O . GLU A 1 187 ? 22.276 -2.777 -30.008 1.00 72.81 187 GLU A O 1
ATOM 1478 N N . GLU A 1 188 ? 21.026 -1.507 -28.654 1.00 74.56 188 GLU A N 1
ATOM 1479 C CA . GLU A 1 188 ? 20.712 -0.505 -29.677 1.00 74.56 188 GLU A CA 1
ATOM 1480 C C . GLU A 1 188 ? 21.975 0.221 -30.175 1.00 74.56 188 GLU A C 1
ATOM 1482 O O . GLU A 1 188 ? 22.149 0.448 -31.375 1.00 74.56 188 GLU A O 1
ATOM 1487 N N . VAL A 1 189 ? 22.896 0.547 -29.261 1.00 74.75 189 VAL A N 1
ATOM 1488 C CA . VAL A 1 189 ? 24.205 1.133 -29.587 1.00 74.75 189 VAL A CA 1
ATOM 1489 C C . VAL A 1 189 ? 25.076 0.135 -30.353 1.00 74.75 189 VAL A C 1
ATOM 1491 O O . VAL A 1 189 ? 25.666 0.509 -31.366 1.00 74.75 189 VAL A O 1
ATOM 1494 N N . SER A 1 190 ? 25.101 -1.134 -29.940 1.00 69.06 190 SER A N 1
ATOM 1495 C CA . SER A 1 190 ? 25.823 -2.209 -30.633 1.00 69.06 190 SER A CA 1
ATOM 1496 C C . SER A 1 190 ? 25.298 -2.443 -32.056 1.00 69.06 190 SER A C 1
ATOM 1498 O O . SER A 1 190 ? 26.081 -2.534 -33.002 1.00 69.06 190 SER A O 1
ATOM 1500 N N . GLN A 1 191 ? 23.976 -2.442 -32.257 1.00 76.62 191 GLN A N 1
ATOM 1501 C CA . GLN A 1 191 ? 23.364 -2.562 -33.584 1.00 76.62 191 GLN A CA 1
ATOM 1502 C C . GLN A 1 191 ? 23.652 -1.342 -34.468 1.00 76.62 191 GLN A C 1
ATOM 1504 O O . GLN A 1 191 ? 23.927 -1.495 -35.660 1.00 76.62 191 GLN A O 1
ATOM 1509 N N . ARG A 1 192 ? 23.632 -0.125 -33.905 1.00 74.12 192 ARG A N 1
ATOM 1510 C CA . ARG A 1 192 ? 24.013 1.099 -34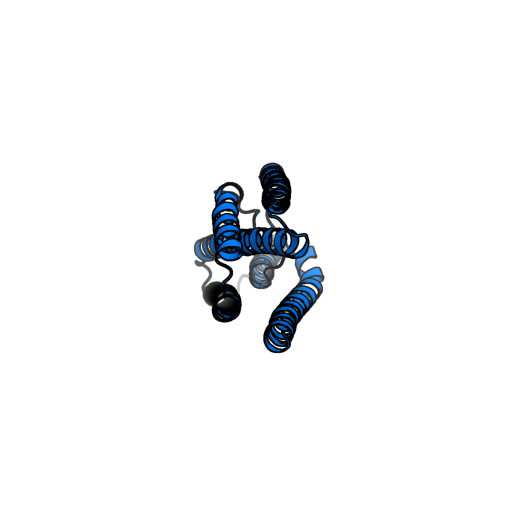.634 1.00 74.12 192 ARG A CA 1
ATOM 1511 C C . ARG A 1 192 ? 25.492 1.100 -35.025 1.00 74.12 192 ARG A C 1
ATOM 1513 O O . ARG A 1 192 ? 25.814 1.541 -36.126 1.00 74.12 192 ARG A O 1
ATOM 1520 N N . LEU A 1 193 ? 26.374 0.598 -34.160 1.00 71.31 193 LEU A N 1
ATOM 1521 C CA . LEU A 1 193 ? 27.804 0.430 -34.440 1.00 71.31 193 LEU A CA 1
ATOM 1522 C C . LEU A 1 193 ? 28.048 -0.638 -35.511 1.00 71.31 193 LEU A C 1
ATOM 1524 O O . LEU A 1 193 ? 28.747 -0.365 -36.482 1.00 71.31 193 LEU A O 1
ATOM 1528 N N . SER A 1 194 ? 27.399 -1.796 -35.396 1.00 66.00 194 SER A N 1
ATOM 1529 C CA . SER A 1 194 ? 27.502 -2.895 -36.367 1.00 66.00 194 SER A CA 1
ATOM 1530 C C . SER A 1 194 ? 26.994 -2.496 -37.758 1.00 66.00 194 SER A C 1
ATOM 1532 O O . SER A 1 194 ? 27.568 -2.899 -38.763 1.00 66.00 194 SER A O 1
ATOM 1534 N N . ARG A 1 195 ? 25.959 -1.644 -37.843 1.00 70.44 195 ARG A N 1
ATOM 1535 C CA . ARG A 1 195 ? 25.489 -1.073 -39.121 1.00 70.44 195 ARG A CA 1
ATOM 1536 C C . ARG A 1 195 ? 26.431 -0.021 -39.713 1.00 70.44 195 ARG A C 1
ATOM 1538 O O . ARG A 1 195 ? 26.425 0.160 -40.924 1.00 70.44 195 ARG A O 1
ATOM 1545 N N . LYS A 1 196 ? 27.198 0.700 -38.886 1.00 72.00 196 LYS A N 1
ATOM 1546 C CA . LYS A 1 196 ? 28.123 1.755 -39.342 1.00 72.00 196 LYS A CA 1
ATOM 1547 C C . LYS A 1 196 ? 29.528 1.243 -39.667 1.00 72.00 196 LYS A C 1
ATOM 1549 O O . LYS A 1 196 ? 30.210 1.869 -40.469 1.00 72.00 196 LYS A O 1
ATOM 1554 N N . LEU A 1 197 ? 29.963 0.140 -39.060 1.00 63.78 197 LEU A N 1
ATOM 1555 C CA . LEU A 1 197 ? 31.302 -0.434 -39.227 1.00 63.78 197 LEU A CA 1
ATOM 1556 C C . LEU A 1 197 ? 31.211 -1.958 -39.430 1.00 63.78 197 LEU A C 1
ATOM 1558 O O . LEU A 1 197 ? 31.532 -2.721 -38.517 1.00 63.78 197 LEU A O 1
ATOM 1562 N N . PRO A 1 198 ? 30.805 -2.424 -40.626 1.00 55.41 198 PRO A N 1
ATOM 1563 C CA . PRO A 1 198 ? 30.630 -3.854 -40.899 1.00 55.41 198 PRO A CA 1
ATOM 1564 C C . PRO A 1 198 ? 31.936 -4.673 -40.837 1.00 55.41 198 PRO A C 1
ATOM 1566 O O . PRO A 1 198 ? 31.881 -5.896 -40.786 1.00 55.41 198 PRO A O 1
ATOM 1569 N N . GLY A 1 199 ? 33.110 -4.028 -40.813 1.00 58.16 199 GLY A N 1
ATOM 1570 C CA . GLY A 1 199 ? 34.421 -4.693 -40.839 1.00 58.16 199 GLY A CA 1
ATOM 1571 C C . GLY A 1 199 ? 35.094 -4.949 -39.483 1.00 58.16 199 GLY A C 1
ATOM 1572 O O . GLY A 1 199 ? 36.184 -5.507 -39.468 1.00 58.16 199 GLY A O 1
ATOM 1573 N N . LEU A 1 200 ? 34.501 -4.542 -38.353 1.00 53.69 200 LEU A N 1
ATOM 1574 C CA . LEU A 1 200 ? 35.162 -4.606 -37.032 1.00 53.69 200 LEU A CA 1
ATOM 1575 C C . LEU A 1 200 ? 34.734 -5.801 -36.158 1.00 53.69 200 LEU A C 1
ATOM 1577 O O . LEU A 1 200 ? 35.321 -6.015 -35.104 1.00 53.69 200 LEU A O 1
ATOM 1581 N N . PHE A 1 201 ? 33.748 -6.590 -36.601 1.00 52.03 201 PHE A N 1
ATOM 1582 C CA . PHE A 1 201 ? 33.219 -7.757 -35.873 1.00 52.03 201 PHE A CA 1
ATOM 1583 C C . PHE A 1 201 ? 33.594 -9.116 -36.496 1.00 52.03 201 PHE A C 1
ATOM 1585 O O . PHE A 1 201 ? 33.097 -10.150 -36.062 1.00 52.03 201 PHE A O 1
ATOM 1592 N N . LEU A 1 202 ? 34.483 -9.130 -37.496 1.00 49.41 202 LEU A N 1
ATOM 1593 C CA . LEU A 1 202 ? 35.090 -10.345 -38.053 1.00 49.41 202 LEU A CA 1
ATOM 1594 C C . LEU A 1 202 ? 36.528 -10.485 -37.534 1.00 49.41 202 LEU A C 1
ATOM 1596 O O . LEU A 1 202 ? 37.483 -10.204 -38.258 1.00 49.41 202 LEU A O 1
ATOM 1600 N N . ARG A 1 203 ? 36.681 -10.885 -36.271 1.00 43.47 203 ARG A N 1
ATOM 1601 C CA . ARG A 1 203 ? 37.876 -11.569 -35.759 1.00 43.47 203 ARG A CA 1
ATOM 1602 C C . ARG A 1 203 ? 37.569 -12.287 -34.457 1.00 43.47 203 ARG A C 1
ATOM 1604 O O . ARG A 1 203 ? 36.934 -11.656 -33.587 1.00 43.47 203 ARG A O 1
#

Radius of gyration: 22.06 Å; chains: 1; bounding box: 58×27×73 Å